Protein AF-A0A5J4UWW1-F1 (afdb_monomer_lite)

Organism: NCBI:txid222440

Structure (mmCIF, N/CA/C/O backbone):
data_AF-A0A5J4UWW1-F1
#
_entry.id   AF-A0A5J4UWW1-F1
#
loop_
_atom_site.group_PDB
_atom_site.id
_atom_site.type_symbol
_atom_site.label_atom_id
_atom_site.label_alt_id
_atom_site.label_comp_id
_atom_site.label_asym_id
_atom_site.label_entity_id
_atom_site.label_seq_id
_atom_site.pdbx_PDB_ins_code
_atom_site.Cartn_x
_atom_site.Cartn_y
_atom_site.Cartn_z
_atom_site.occupancy
_atom_site.B_iso_or_equiv
_atom_site.auth_seq_id
_atom_site.auth_comp_id
_atom_site.auth_asym_id
_atom_site.auth_atom_id
_atom_site.pdbx_PDB_model_num
ATOM 1 N N . MET A 1 1 ? -38.721 16.818 17.526 1.00 47.53 1 MET A N 1
ATOM 2 C CA . MET A 1 1 ? -37.670 16.561 16.517 1.00 47.53 1 MET A CA 1
ATOM 3 C C . MET A 1 1 ? -36.591 17.615 16.686 1.00 47.53 1 MET A C 1
ATOM 5 O O . MET A 1 1 ? -36.773 18.730 16.225 1.00 47.53 1 MET A O 1
ATOM 9 N N . ILE A 1 2 ? -35.512 17.305 17.408 1.00 53.97 2 ILE A N 1
ATOM 10 C CA . ILE A 1 2 ? -34.322 18.168 17.428 1.00 53.97 2 ILE A CA 1
ATOM 11 C C . ILE A 1 2 ? -33.739 18.086 16.016 1.00 53.97 2 ILE A C 1
ATOM 13 O O . ILE A 1 2 ? -33.417 16.990 15.554 1.00 53.97 2 ILE A O 1
ATOM 17 N N . SER A 1 3 ? -33.733 19.199 15.281 1.00 65.38 3 SER A N 1
ATOM 18 C CA . SER A 1 3 ? -33.285 19.189 13.889 1.00 65.38 3 SER A CA 1
ATOM 19 C C . SER A 1 3 ? -31.785 18.890 13.875 1.00 65.38 3 SER A C 1
ATOM 21 O O . SER A 1 3 ? -30.990 19.658 14.414 1.00 65.38 3 SER A O 1
ATOM 23 N N . TRP A 1 4 ? -31.398 17.775 13.261 1.00 71.56 4 TRP A N 1
ATOM 24 C CA . TRP A 1 4 ? -30.000 17.367 13.084 1.00 71.56 4 TRP A CA 1
ATOM 25 C C . TRP A 1 4 ? -29.180 18.376 12.267 1.00 71.56 4 TRP A C 1
ATOM 27 O O . TRP A 1 4 ? -27.960 18.283 12.220 1.00 71.56 4 TRP A O 1
ATOM 37 N N . ALA A 1 5 ? -29.844 19.335 11.622 1.00 76.50 5 ALA A N 1
ATOM 38 C CA . ALA A 1 5 ? -29.226 20.299 10.732 1.00 76.50 5 ALA A CA 1
ATOM 39 C C . ALA A 1 5 ? -28.358 21.332 11.468 1.00 76.50 5 ALA A C 1
ATOM 41 O O . ALA A 1 5 ? -27.304 21.695 10.954 1.00 76.50 5 ALA A O 1
ATOM 42 N N . SER A 1 6 ? -28.746 21.792 12.665 1.00 81.75 6 SER A N 1
ATOM 43 C CA . SER A 1 6 ? -28.034 22.900 13.323 1.00 81.75 6 SER A CA 1
ATOM 44 C C . SER A 1 6 ? -26.610 22.562 13.790 1.00 81.75 6 SER A C 1
ATOM 46 O O . SER A 1 6 ? -25.721 23.375 13.535 1.00 81.75 6 SER A O 1
ATOM 48 N N . PRO A 1 7 ? -26.314 21.388 14.390 1.00 81.88 7 PRO A N 1
ATOM 49 C CA . PRO A 1 7 ? -24.952 21.071 14.820 1.00 81.88 7 PRO A CA 1
ATOM 50 C C . PRO A 1 7 ? -24.028 20.777 13.633 1.00 81.88 7 PRO A C 1
ATOM 52 O O . PRO A 1 7 ? -22.843 21.088 13.682 1.00 81.88 7 PRO A O 1
ATOM 55 N N . ILE A 1 8 ? -24.576 20.206 12.555 1.00 82.56 8 ILE A N 1
ATOM 56 C CA . ILE A 1 8 ? -23.830 19.928 11.321 1.00 82.56 8 ILE A CA 1
ATOM 57 C C . ILE A 1 8 ? -23.463 21.241 10.627 1.00 82.56 8 ILE A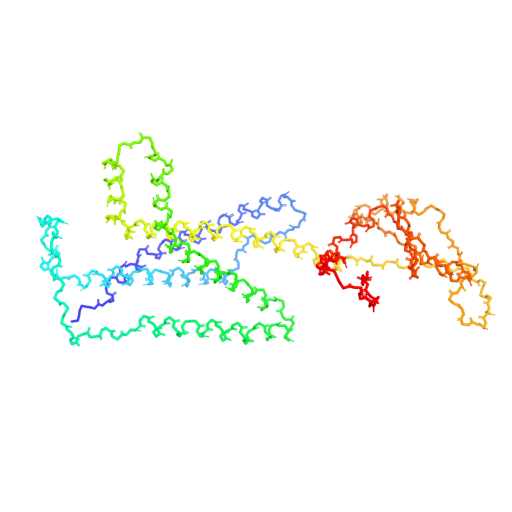 C 1
ATOM 59 O O . ILE A 1 8 ? -22.319 21.415 10.219 1.00 82.56 8 ILE A O 1
ATOM 63 N N . LEU A 1 9 ? -24.402 22.190 10.541 1.00 84.25 9 LEU A N 1
ATOM 64 C CA . LEU A 1 9 ? -24.134 23.507 9.964 1.00 84.25 9 LEU A CA 1
ATOM 65 C C . LEU A 1 9 ? -23.040 24.249 10.746 1.00 84.25 9 LEU A C 1
ATOM 67 O O . LEU A 1 9 ? -22.164 24.859 10.142 1.00 84.25 9 LEU A O 1
ATOM 71 N N . PHE A 1 10 ? -23.066 24.156 12.079 1.00 85.12 10 PHE A N 1
ATOM 72 C CA . PHE A 1 10 ? -22.033 24.742 12.931 1.00 85.12 10 PHE A CA 1
ATOM 73 C C . PHE A 1 10 ? -20.667 24.091 12.688 1.00 85.12 10 PHE A C 1
ATOM 75 O O . PHE A 1 10 ? -19.687 24.803 12.518 1.00 85.12 10 PHE A O 1
ATOM 82 N N . ALA A 1 11 ? -20.598 22.758 12.588 1.00 83.75 11 ALA A N 1
ATOM 83 C CA . ALA A 1 11 ? -19.352 22.057 12.271 1.00 83.75 11 ALA A CA 1
ATOM 84 C C . ALA A 1 11 ? -18.774 22.475 10.905 1.00 83.75 11 ALA A C 1
ATOM 86 O O . ALA A 1 11 ? -17.580 22.741 10.800 1.00 83.75 11 ALA A O 1
ATOM 87 N N . LEU A 1 12 ? -19.625 22.612 9.883 1.00 86.19 12 LEU A N 1
ATOM 88 C CA . LEU A 1 12 ? -19.211 23.032 8.540 1.00 86.19 12 LEU A CA 1
ATOM 89 C C . LEU A 1 12 ? -18.663 24.466 8.500 1.00 86.19 12 LEU A C 1
ATOM 91 O O . LEU A 1 12 ? -17.763 24.754 7.715 1.00 86.19 12 LEU A O 1
ATOM 95 N N . GLN A 1 13 ? -19.169 25.369 9.345 1.00 90.19 13 GLN A N 1
ATOM 96 C CA . GLN A 1 13 ? -18.684 26.753 9.394 1.00 90.19 13 GLN A CA 1
ATOM 97 C C . GLN A 1 13 ? -17.224 26.859 9.852 1.00 90.19 13 GLN A C 1
ATOM 99 O O . GLN A 1 13 ? -16.506 27.720 9.348 1.00 90.19 13 GLN A O 1
ATOM 104 N N . PHE A 1 14 ? -16.772 25.988 10.761 1.00 87.75 14 PHE A N 1
ATOM 105 C CA . PHE A 1 14 ? -15.362 25.950 11.174 1.00 87.75 14 PHE A CA 1
ATOM 106 C C . PHE A 1 14 ? -14.469 25.254 10.152 1.00 87.75 14 PHE A C 1
ATOM 108 O O . PHE A 1 14 ? -13.295 25.581 10.053 1.00 87.75 14 PHE A O 1
ATOM 115 N N . GLU A 1 15 ? -15.016 24.335 9.361 1.00 89.75 15 GLU A N 1
ATOM 116 C CA . GLU A 1 15 ? -14.216 23.552 8.424 1.00 89.75 15 GLU A CA 1
ATOM 117 C C . GLU A 1 15 ? -13.854 24.317 7.141 1.00 89.75 15 GLU A C 1
ATOM 119 O O . GLU A 1 15 ? -12.763 24.152 6.603 1.00 89.75 15 GLU A O 1
ATOM 124 N N . ILE A 1 16 ? -14.741 25.182 6.639 1.00 91.00 16 ILE A N 1
ATOM 125 C CA . ILE A 1 16 ? -14.487 25.964 5.416 1.00 91.00 16 ILE A CA 1
ATOM 126 C C . ILE A 1 16 ? -13.156 26.748 5.462 1.00 91.00 16 ILE A C 1
ATOM 128 O O . ILE A 1 16 ? -12.386 26.638 4.500 1.00 91.00 16 ILE A O 1
ATOM 132 N N . PRO A 1 17 ? -12.842 27.534 6.517 1.00 93.38 17 PRO A N 1
ATOM 133 C CA . PRO A 1 17 ? -11.561 28.235 6.586 1.00 93.38 17 PRO A CA 1
ATOM 134 C C . PRO A 1 17 ? -10.371 27.272 6.676 1.00 93.38 17 PRO A C 1
ATOM 136 O O . PRO A 1 17 ? -9.343 27.542 6.054 1.00 93.38 17 PRO A O 1
ATOM 139 N N . ASP A 1 18 ? -10.517 26.136 7.362 1.00 91.62 18 ASP A N 1
ATOM 140 C CA . ASP A 1 18 ? -9.464 25.121 7.471 1.00 91.62 18 ASP A CA 1
ATOM 141 C C . ASP A 1 18 ? -9.149 24.484 6.110 1.00 91.62 18 ASP A C 1
ATOM 143 O O . ASP A 1 18 ? -7.980 24.326 5.753 1.00 91.62 18 ASP A O 1
ATOM 147 N N . ILE A 1 19 ? -10.174 24.185 5.302 1.00 93.31 19 ILE A N 1
ATOM 148 C CA . ILE A 1 19 ? -10.007 23.660 3.938 1.00 93.31 19 ILE A CA 1
ATOM 149 C C . ILE A 1 19 ? -9.276 24.675 3.058 1.00 93.31 19 ILE A C 1
ATOM 151 O O . ILE A 1 19 ? -8.341 24.312 2.342 1.00 93.31 19 ILE A O 1
ATOM 155 N N . LEU A 1 20 ? -9.678 25.949 3.108 1.00 93.25 20 LEU A N 1
ATOM 156 C CA . LEU A 1 20 ? -9.032 27.009 2.329 1.00 93.25 20 LEU A CA 1
ATOM 157 C C . LEU A 1 20 ? -7.557 27.163 2.710 1.00 93.25 20 LEU A C 1
ATOM 159 O O . LEU A 1 20 ? -6.696 27.203 1.830 1.00 93.25 20 LEU A O 1
ATOM 163 N N . LEU A 1 21 ? -7.257 27.198 4.010 1.00 95.25 21 LEU A N 1
ATOM 164 C CA . LEU A 1 21 ? -5.887 27.301 4.511 1.00 95.25 21 LEU A CA 1
ATOM 165 C C . LEU A 1 21 ? -5.069 26.064 4.107 1.00 95.25 21 LEU A C 1
ATOM 167 O O . LEU A 1 21 ? -3.943 26.199 3.627 1.00 95.25 21 LEU A O 1
ATOM 171 N N . GLY A 1 22 ? -5.658 24.870 4.199 1.00 94.44 22 GLY A N 1
ATOM 172 C CA . GLY A 1 22 ? -5.043 23.617 3.763 1.00 94.44 22 GLY A CA 1
ATOM 173 C C . GLY A 1 22 ? -4.699 23.599 2.271 1.00 94.44 22 GLY A C 1
ATOM 174 O O . GLY A 1 22 ? -3.601 23.187 1.903 1.00 94.44 22 GLY A O 1
ATOM 175 N N . ILE A 1 23 ? -5.590 24.099 1.410 1.00 94.12 23 ILE A N 1
ATOM 176 C CA . ILE A 1 23 ? -5.352 24.208 -0.038 1.00 94.12 23 ILE A CA 1
ATOM 177 C C . ILE A 1 23 ? -4.201 25.173 -0.340 1.00 94.12 23 ILE A C 1
ATOM 179 O O . ILE A 1 23 ? -3.320 24.848 -1.138 1.00 94.12 23 ILE A O 1
ATOM 183 N N . VAL A 1 24 ? -4.175 26.336 0.318 1.00 94.88 24 VAL A N 1
ATOM 184 C CA . VAL A 1 24 ? -3.088 27.314 0.160 1.00 94.88 24 VAL A CA 1
ATOM 185 C C . VAL A 1 24 ? -1.756 26.715 0.612 1.00 94.88 24 VAL A C 1
ATOM 187 O O . VAL A 1 24 ? -0.765 26.792 -0.115 1.00 94.88 24 VAL A O 1
ATOM 190 N N . ALA A 1 25 ? -1.732 26.057 1.773 1.00 95.56 25 ALA A N 1
ATOM 191 C CA . ALA A 1 25 ? -0.541 25.387 2.283 1.00 95.56 25 ALA A CA 1
ATOM 192 C C . ALA A 1 25 ? -0.058 24.270 1.340 1.00 95.56 25 ALA A C 1
ATOM 194 O O . ALA A 1 25 ? 1.142 24.164 1.083 1.00 95.56 25 ALA A O 1
ATOM 195 N N . ALA A 1 26 ? -0.976 23.480 0.774 1.00 93.88 26 ALA A N 1
ATOM 196 C CA . ALA A 1 26 ? -0.654 22.427 -0.185 1.00 93.88 26 ALA A CA 1
ATOM 197 C C . ALA A 1 26 ? -0.030 22.987 -1.472 1.00 93.88 26 ALA A C 1
ATOM 199 O O . ALA A 1 26 ? 0.960 22.440 -1.957 1.00 93.88 26 ALA A O 1
ATOM 200 N N . GLN A 1 27 ? -0.553 24.099 -1.998 1.00 94.88 27 GLN A N 1
ATOM 201 C CA . GLN A 1 27 ? 0.008 24.750 -3.183 1.00 94.88 27 GLN A CA 1
ATOM 202 C C . GLN A 1 27 ? 1.422 25.292 -2.921 1.00 94.88 27 GLN A C 1
ATOM 204 O O . GLN A 1 27 ? 2.311 25.110 -3.754 1.00 94.88 27 GLN A O 1
ATOM 209 N N . ILE A 1 28 ? 1.655 25.910 -1.757 1.00 95.81 28 ILE A N 1
ATOM 210 C CA . ILE A 1 28 ? 2.985 26.399 -1.356 1.00 95.81 28 ILE A CA 1
ATOM 211 C C . ILE A 1 28 ? 3.970 25.231 -1.231 1.00 95.81 28 ILE A C 1
ATOM 213 O O . ILE A 1 28 ? 5.067 25.285 -1.785 1.00 95.81 28 ILE A O 1
ATOM 217 N N . ALA A 1 29 ? 3.572 24.155 -0.548 1.00 95.12 29 ALA A N 1
ATOM 218 C CA . ALA A 1 29 ? 4.405 22.970 -0.386 1.00 95.12 29 ALA A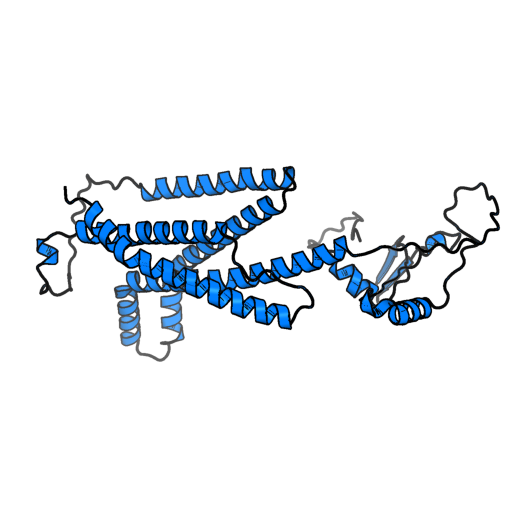 CA 1
ATOM 219 C C . ALA A 1 29 ? 4.741 22.318 -1.736 1.00 95.12 29 ALA A C 1
ATOM 221 O O . ALA A 1 29 ? 5.900 21.983 -1.973 1.00 95.12 29 ALA A O 1
ATOM 222 N N . ASN A 1 30 ? 3.764 22.195 -2.643 1.00 94.06 30 ASN A N 1
ATOM 223 C CA . ASN A 1 30 ? 3.993 21.653 -3.983 1.00 94.06 30 ASN A CA 1
ATOM 224 C C . ASN A 1 30 ? 4.998 22.500 -4.768 1.00 94.06 30 ASN A C 1
ATOM 226 O O . ASN A 1 30 ? 5.900 21.951 -5.389 1.00 94.06 30 ASN A O 1
ATOM 230 N N . MET A 1 31 ? 4.893 23.828 -4.691 1.00 94.31 31 MET A N 1
ATOM 231 C CA . MET A 1 31 ? 5.837 24.719 -5.362 1.00 94.31 31 MET A CA 1
ATOM 232 C C . MET A 1 31 ? 7.269 24.535 -4.837 1.00 94.31 31 MET A C 1
ATOM 234 O O . MET A 1 31 ? 8.203 24.461 -5.630 1.00 94.31 31 MET A O 1
ATOM 238 N N . ILE A 1 32 ? 7.444 24.411 -3.516 1.00 94.94 32 ILE A N 1
ATOM 239 C CA . ILE A 1 32 ? 8.757 24.168 -2.896 1.00 94.94 32 ILE A CA 1
ATOM 240 C C . ILE A 1 32 ? 9.327 22.821 -3.351 1.00 94.94 32 ILE A C 1
ATOM 242 O O . ILE A 1 32 ? 10.471 22.759 -3.795 1.00 94.94 32 ILE A O 1
ATOM 246 N N . VAL A 1 33 ? 8.532 21.752 -3.272 1.00 93.81 33 VAL A N 1
ATOM 247 C CA . VAL A 1 33 ? 8.972 20.399 -3.638 1.00 93.81 33 VAL A CA 1
ATOM 248 C C . VAL A 1 33 ? 9.315 20.314 -5.123 1.00 93.81 33 VAL A C 1
ATOM 250 O O . VAL A 1 33 ? 10.361 19.774 -5.465 1.00 93.81 33 VAL A O 1
ATOM 253 N N . MET A 1 34 ? 8.488 20.881 -6.005 1.00 91.81 34 MET A N 1
ATOM 254 C CA . MET A 1 34 ? 8.758 20.861 -7.444 1.00 91.81 34 MET A CA 1
ATOM 255 C C . MET A 1 34 ? 10.006 21.663 -7.806 1.00 91.81 34 MET A C 1
ATOM 257 O O . MET A 1 34 ? 10.772 21.196 -8.638 1.00 91.81 34 MET A O 1
ATOM 261 N N . ASN A 1 35 ? 10.269 22.797 -7.144 1.00 91.56 35 ASN A N 1
ATOM 262 C CA . ASN A 1 35 ? 11.533 23.519 -7.325 1.00 91.56 35 ASN A CA 1
ATOM 263 C C . ASN A 1 35 ? 12.736 22.657 -6.910 1.00 91.56 35 ASN A C 1
ATOM 265 O O . ASN A 1 35 ? 13.704 22.566 -7.652 1.00 91.56 35 ASN A O 1
ATOM 269 N N . MET A 1 36 ? 12.657 21.966 -5.765 1.00 91.56 36 MET A N 1
ATOM 270 C CA . MET A 1 36 ? 13.742 21.082 -5.320 1.00 91.56 36 MET A CA 1
ATOM 271 C C . MET A 1 36 ? 13.979 19.907 -6.278 1.00 91.56 36 MET A C 1
ATOM 273 O O . MET A 1 36 ? 15.119 19.498 -6.477 1.00 91.56 36 MET A O 1
ATOM 277 N N . ILE A 1 37 ? 12.912 19.339 -6.848 1.00 89.50 37 ILE A N 1
ATOM 278 C CA . ILE A 1 37 ? 13.025 18.237 -7.810 1.00 89.50 37 ILE A CA 1
ATOM 279 C C . ILE A 1 37 ? 13.557 18.750 -9.149 1.00 89.50 37 ILE A C 1
ATOM 281 O O . ILE A 1 37 ? 14.381 18.077 -9.758 1.00 89.50 37 ILE A O 1
ATOM 285 N N . GLU A 1 38 ? 13.123 19.927 -9.598 1.00 91.00 38 GLU A N 1
ATOM 286 C CA . GLU A 1 38 ? 13.618 20.559 -10.822 1.00 91.00 38 GLU A CA 1
ATOM 287 C C . GLU A 1 38 ? 15.113 20.879 -10.713 1.00 91.00 38 GLU A C 1
ATOM 289 O O . GLU A 1 38 ? 15.858 20.557 -11.625 1.00 91.00 38 GLU A O 1
ATOM 294 N N . ASP A 1 39 ? 15.603 21.364 -9.569 1.00 90.88 39 ASP A N 1
ATOM 295 C CA . ASP A 1 39 ? 17.047 21.563 -9.361 1.00 90.88 39 ASP A CA 1
ATOM 296 C C . ASP A 1 39 ? 17.846 20.243 -9.439 1.00 90.88 39 ASP A C 1
ATOM 298 O O . ASP A 1 39 ? 19.030 20.232 -9.781 1.00 90.88 39 ASP A O 1
ATOM 302 N N . MET A 1 40 ? 17.203 19.111 -9.132 1.00 86.94 40 MET A N 1
ATOM 303 C CA . MET A 1 40 ? 17.792 17.771 -9.220 1.00 86.94 40 MET A CA 1
ATOM 304 C C . MET A 1 40 ? 17.578 17.088 -10.579 1.00 86.94 40 MET A C 1
ATOM 306 O O . MET A 1 40 ? 18.193 16.050 -10.835 1.00 86.94 40 MET A O 1
ATOM 310 N N . SER A 1 41 ? 16.710 17.617 -11.445 1.00 82.56 41 SER A N 1
ATOM 311 C CA . SER A 1 41 ? 16.291 16.961 -12.685 1.00 82.56 41 SER A CA 1
ATOM 312 C C . SER A 1 41 ? 16.447 17.887 -13.888 1.00 82.56 41 SER A C 1
ATOM 314 O O . SER A 1 41 ? 16.068 19.044 -13.861 1.00 82.56 41 SER A O 1
ATOM 316 N N . ILE A 1 42 ? 16.918 17.363 -15.016 1.00 84.56 42 ILE A N 1
ATOM 317 C CA . ILE A 1 42 ? 17.078 18.154 -16.254 1.00 84.56 42 ILE A CA 1
ATOM 318 C C . ILE A 1 42 ? 15.710 18.473 -16.910 1.00 84.56 42 ILE A C 1
ATOM 320 O O . ILE A 1 42 ? 15.635 19.146 -17.936 1.00 84.56 42 ILE A O 1
ATOM 324 N N . ILE A 1 43 ? 14.606 17.978 -16.341 1.00 83.50 43 ILE A N 1
ATOM 325 C CA . ILE A 1 43 ? 13.276 18.030 -16.946 1.00 83.50 43 ILE A CA 1
ATOM 326 C C . ILE A 1 43 ? 12.473 19.173 -16.307 1.00 83.50 43 ILE A C 1
ATOM 328 O O . ILE A 1 43 ? 12.303 19.171 -15.087 1.00 83.50 43 ILE A O 1
ATOM 332 N N . PRO A 1 44 ? 11.927 20.116 -17.100 1.00 83.88 44 PRO A N 1
ATOM 333 C CA . PRO A 1 44 ? 11.033 21.141 -16.573 1.00 83.88 44 PRO A CA 1
ATOM 334 C C . PRO A 1 44 ? 9.735 20.492 -16.074 1.00 83.88 44 PRO A C 1
ATOM 336 O O . PRO A 1 44 ? 9.076 19.751 -16.811 1.00 83.88 44 PRO A O 1
ATOM 339 N N . LEU A 1 45 ? 9.368 20.765 -14.821 1.00 85.56 45 LEU A N 1
ATOM 340 C CA . LEU A 1 45 ? 8.175 20.217 -14.171 1.00 85.56 45 LEU A CA 1
ATOM 341 C C . LEU A 1 45 ? 7.094 21.287 -14.012 1.00 85.56 45 LEU A C 1
ATOM 343 O O . LEU A 1 45 ? 7.381 22.440 -13.687 1.00 85.56 45 LEU A O 1
ATOM 347 N N . ASP A 1 46 ? 5.834 20.892 -14.200 1.00 87.50 46 ASP A N 1
ATOM 348 C CA . ASP A 1 46 ? 4.702 21.767 -13.898 1.00 87.50 46 ASP A CA 1
ATOM 349 C C . ASP A 1 46 ? 4.547 21.919 -12.376 1.00 87.50 46 ASP A C 1
ATOM 351 O O . ASP A 1 46 ? 4.484 20.942 -11.625 1.00 87.50 46 ASP A O 1
ATOM 355 N N . LYS A 1 47 ? 4.505 23.170 -11.918 1.00 89.31 47 LYS A N 1
ATOM 356 C CA . LYS A 1 47 ? 4.475 23.544 -10.496 1.00 89.31 47 LYS A CA 1
ATOM 357 C C . LYS A 1 47 ? 3.050 23.738 -9.983 1.00 89.31 47 LYS A C 1
ATOM 359 O O . LYS A 1 47 ? 2.841 23.886 -8.774 1.00 89.31 47 LYS A O 1
ATOM 364 N N . VAL A 1 48 ? 2.062 23.767 -10.878 1.00 92.00 48 VAL A N 1
ATOM 365 C CA . VAL A 1 48 ? 0.669 24.050 -10.532 1.00 92.00 48 VAL A CA 1
ATOM 366 C C . VAL A 1 48 ? -0.106 22.750 -10.353 1.00 92.00 48 VAL A C 1
ATOM 368 O O . VAL A 1 48 ? -0.088 21.861 -11.199 1.00 92.00 48 VAL A O 1
ATOM 371 N N . ILE A 1 49 ? -0.814 22.635 -9.228 1.00 90.44 49 ILE A N 1
ATOM 372 C CA . ILE A 1 49 ? -1.689 21.491 -8.977 1.00 90.44 49 ILE A CA 1
ATOM 373 C C . ILE A 1 49 ? -2.902 21.594 -9.921 1.00 90.44 49 ILE A C 1
ATOM 375 O O . ILE A 1 49 ? -3.526 22.658 -9.997 1.00 90.44 49 ILE A O 1
ATOM 379 N N . PRO A 1 50 ? -3.288 20.512 -10.623 1.00 92.50 50 PRO A N 1
ATOM 380 C CA . PRO A 1 50 ? -4.428 20.546 -11.529 1.00 92.50 50 PRO A CA 1
ATOM 381 C C . PRO A 1 50 ? -5.728 20.857 -10.778 1.00 92.50 50 PRO A C 1
ATOM 383 O O . PRO A 1 50 ? -5.982 20.336 -9.691 1.00 92.50 50 PRO A O 1
ATOM 386 N N . PHE A 1 51 ? -6.600 21.657 -11.399 1.00 92.62 51 PHE A N 1
ATOM 387 C CA . PHE A 1 51 ? -7.839 22.144 -10.778 1.00 92.62 51 PHE A CA 1
ATOM 388 C C . PHE A 1 51 ? -8.765 21.025 -10.270 1.00 92.62 51 PHE A C 1
ATOM 390 O O . PHE A 1 51 ? -9.427 21.163 -9.242 1.00 92.62 51 PHE A O 1
ATOM 397 N N . GLN A 1 52 ? -8.764 19.878 -10.954 1.00 92.62 52 GLN A N 1
ATOM 398 C CA . GLN A 1 52 ? -9.538 18.698 -10.562 1.00 92.62 52 GLN A CA 1
ATOM 399 C C . GLN A 1 52 ? -9.164 18.196 -9.160 1.00 92.62 52 GLN A C 1
ATOM 401 O O . GLN A 1 52 ? -10.046 17.798 -8.399 1.00 92.62 52 GLN A O 1
ATOM 406 N N . SER A 1 53 ? -7.886 18.276 -8.781 1.00 92.06 53 SER A N 1
ATOM 407 C CA . SER A 1 53 ? -7.419 17.857 -7.458 1.00 92.06 53 SER A CA 1
ATOM 408 C C . SER A 1 53 ? -7.981 18.738 -6.343 1.00 92.06 53 SER A C 1
ATOM 410 O O . SER A 1 53 ? -8.287 18.223 -5.270 1.00 92.06 53 SER A O 1
ATOM 412 N N . PHE A 1 54 ? -8.189 20.037 -6.590 1.00 93.19 54 PHE A N 1
ATOM 413 C CA . PHE A 1 54 ? -8.825 20.920 -5.607 1.00 93.19 54 PHE A CA 1
ATOM 414 C C . PHE A 1 54 ? -10.283 20.533 -5.367 1.00 93.19 54 PHE A C 1
ATOM 416 O O . PHE A 1 54 ? -10.691 20.398 -4.215 1.00 93.19 54 PHE A O 1
ATOM 423 N N . ILE A 1 55 ? -11.050 20.282 -6.434 1.00 94.31 55 ILE A N 1
ATOM 424 C CA . ILE A 1 55 ? -12.455 19.856 -6.318 1.00 94.31 55 ILE A CA 1
ATOM 425 C C . ILE A 1 55 ? -12.554 18.554 -5.520 1.00 94.31 55 ILE A C 1
ATOM 427 O O . ILE A 1 55 ? -13.364 18.446 -4.598 1.00 94.31 55 ILE A O 1
ATOM 431 N N . ILE A 1 56 ? -11.714 17.574 -5.860 1.00 93.00 56 ILE A N 1
ATOM 432 C CA . ILE A 1 56 ? -11.700 16.270 -5.193 1.00 93.00 56 ILE A CA 1
ATOM 433 C C . ILE A 1 56 ? -11.313 16.424 -3.716 1.00 93.00 56 ILE A C 1
ATOM 435 O O . ILE A 1 56 ? -11.969 15.839 -2.858 1.00 93.00 56 ILE A O 1
ATOM 439 N N . SER A 1 57 ? -10.307 17.246 -3.404 1.00 93.31 57 SER A N 1
ATOM 440 C CA . SER A 1 57 ? -9.872 17.509 -2.026 1.00 93.31 57 SER A CA 1
ATOM 441 C C . SER A 1 57 ? -10.984 18.133 -1.173 1.00 93.31 57 SER A C 1
ATOM 443 O O . SER A 1 57 ? -11.271 17.644 -0.080 1.00 93.31 57 SER A O 1
ATOM 445 N N . ILE A 1 58 ? -11.680 19.149 -1.700 1.00 93.69 58 ILE A N 1
ATOM 446 C CA . ILE A 1 58 ? -12.803 19.807 -1.011 1.00 93.69 58 ILE A CA 1
ATOM 447 C C . ILE A 1 58 ? -13.930 18.805 -0.739 1.00 93.69 58 ILE A C 1
ATOM 449 O O . ILE A 1 58 ? -14.427 18.724 0.384 1.00 93.69 58 ILE A O 1
ATOM 453 N N . LEU A 1 59 ? -14.317 18.017 -1.749 1.00 93.88 59 LEU A N 1
ATOM 454 C CA . LEU A 1 59 ? -15.370 17.008 -1.607 1.00 93.88 59 LEU A CA 1
ATOM 455 C C . LEU A 1 59 ? -15.016 15.955 -0.556 1.00 93.88 59 LEU A C 1
ATOM 457 O O . LEU A 1 59 ? -15.868 15.586 0.252 1.00 93.88 59 LEU A O 1
ATOM 461 N N . ILE A 1 60 ? -13.769 15.480 -0.556 1.00 92.75 60 ILE A N 1
ATOM 462 C CA . ILE A 1 60 ? -13.300 14.478 0.401 1.00 92.75 60 ILE A CA 1
ATOM 463 C C . ILE A 1 60 ? -13.269 15.052 1.819 1.00 92.75 60 ILE A C 1
ATOM 465 O O . ILE A 1 60 ? -13.758 14.383 2.727 1.00 92.75 60 ILE A O 1
ATOM 469 N N . SER A 1 61 ? -12.755 16.271 2.022 1.00 92.19 61 SER A N 1
ATOM 470 C CA . SER A 1 61 ? -12.726 16.895 3.354 1.00 92.19 61 SER A CA 1
ATOM 471 C C . SER A 1 61 ? -14.135 17.032 3.929 1.00 92.19 61 SER A C 1
ATOM 473 O O . SER A 1 61 ? -14.415 16.504 5.005 1.00 92.19 61 SER A O 1
ATOM 475 N N . LEU A 1 62 ? -15.058 17.603 3.147 1.00 91.31 62 LEU A N 1
ATOM 476 C CA . LEU A 1 62 ? -16.456 17.752 3.552 1.00 91.31 62 LEU A CA 1
ATOM 477 C C . LEU A 1 62 ? -17.104 16.403 3.879 1.00 91.31 62 LEU A C 1
ATOM 479 O O . LEU A 1 62 ? -17.800 16.268 4.887 1.00 91.31 62 LEU A O 1
ATOM 483 N N . ALA A 1 63 ? -16.867 15.380 3.052 1.00 90.62 63 ALA A N 1
ATOM 484 C CA . ALA A 1 63 ? -17.384 14.041 3.306 1.00 90.62 63 ALA A CA 1
ATOM 485 C C . ALA A 1 63 ? -16.849 13.470 4.629 1.00 90.62 63 ALA A C 1
ATOM 487 O O . ALA A 1 63 ? -17.624 12.926 5.421 1.00 90.62 63 ALA A O 1
ATOM 488 N N . ILE A 1 64 ? -15.548 13.623 4.897 1.00 89.31 64 ILE A N 1
ATOM 489 C CA . ILE A 1 64 ? -14.915 13.168 6.139 1.00 89.31 64 ILE A CA 1
ATOM 490 C C . ILE A 1 64 ? -15.542 13.866 7.345 1.00 89.31 64 ILE A C 1
ATOM 492 O O . ILE A 1 64 ? -15.885 13.187 8.311 1.00 89.31 64 ILE A O 1
ATOM 496 N N . THR A 1 65 ? -15.762 15.176 7.298 1.00 89.62 65 THR A N 1
ATOM 497 C CA . THR A 1 65 ? -16.308 15.920 8.442 1.00 89.62 65 THR A CA 1
ATOM 498 C C . THR A 1 65 ? -17.780 15.639 8.693 1.00 89.62 65 THR A C 1
ATOM 500 O O . THR A 1 65 ? -18.201 15.495 9.847 1.00 89.62 65 THR A O 1
ATOM 503 N N . ILE A 1 66 ? -18.577 15.451 7.640 1.00 87.75 66 ILE A N 1
ATOM 504 C CA . ILE A 1 66 ? -19.965 14.998 7.785 1.00 87.75 66 ILE A CA 1
ATOM 505 C C . ILE A 1 66 ? -19.998 13.622 8.465 1.00 87.75 66 ILE A C 1
ATOM 507 O O . ILE A 1 66 ? -20.747 13.414 9.421 1.00 87.75 66 ILE A O 1
ATOM 511 N N . ILE A 1 67 ? -19.148 12.687 8.031 1.00 88.25 67 ILE A N 1
ATOM 512 C CA . ILE A 1 67 ? -19.070 11.347 8.629 1.00 88.25 67 ILE A CA 1
ATOM 513 C C . ILE A 1 67 ? -18.536 11.415 10.069 1.00 88.25 67 ILE A C 1
ATOM 515 O O . ILE A 1 67 ? -19.053 10.733 10.954 1.00 88.25 67 ILE A O 1
ATOM 519 N N . ALA A 1 68 ? -17.524 12.238 10.336 1.00 86.31 68 ALA A N 1
ATOM 520 C CA . ALA A 1 68 ? -16.906 12.355 11.652 1.00 86.31 68 ALA A CA 1
ATOM 521 C C . ALA A 1 68 ? -17.844 13.003 12.679 1.00 86.31 68 ALA A C 1
ATOM 523 O O . ALA A 1 68 ? -17.874 12.571 13.830 1.00 86.31 68 ALA A O 1
ATOM 524 N N . SER A 1 69 ? -18.645 13.991 12.272 1.00 87.19 69 SER A N 1
ATOM 525 C CA . SER A 1 69 ? -19.594 14.688 13.150 1.00 87.19 69 SER A CA 1
ATOM 526 C C . SER A 1 69 ? -20.826 13.846 13.496 1.00 87.19 69 SER A C 1
ATOM 528 O O . SER A 1 69 ? -21.381 13.988 14.590 1.00 87.19 69 SER A O 1
ATOM 530 N N . ILE A 1 70 ? -21.227 12.901 12.636 1.00 86.75 70 ILE A N 1
ATOM 531 C CA . ILE A 1 70 ? -22.451 12.118 12.853 1.00 86.75 70 ILE A CA 1
ATOM 532 C C . ILE A 1 70 ? -22.378 11.230 14.104 1.00 86.75 70 ILE A C 1
ATOM 534 O O . ILE A 1 70 ? -23.378 11.066 14.807 1.00 86.75 70 ILE A O 1
ATOM 538 N N . PHE A 1 71 ? -21.201 10.674 14.420 1.00 81.50 71 PHE A N 1
ATOM 539 C CA . PHE A 1 71 ? -21.036 9.764 15.557 1.00 81.50 71 PHE A CA 1
ATOM 540 C C . PHE A 1 71 ? -21.120 10.485 16.915 1.00 81.50 71 PHE A C 1
ATOM 542 O O . PHE A 1 71 ? -21.922 10.045 17.745 1.00 81.50 71 PHE A O 1
ATOM 549 N N . PRO A 1 72 ? -20.375 11.583 17.168 1.00 81.69 72 PRO A N 1
ATOM 550 C CA . PRO A 1 72 ? -20.531 12.382 18.380 1.00 81.69 72 PRO A CA 1
ATOM 551 C C . PRO A 1 72 ? -21.944 12.941 18.550 1.00 81.69 72 PRO A C 1
ATOM 553 O O . PRO A 1 72 ? -22.492 12.839 19.645 1.00 81.69 72 PRO A O 1
ATOM 556 N N . ILE A 1 73 ? -22.565 13.460 17.480 1.00 83.88 73 ILE A N 1
ATOM 557 C CA . ILE A 1 73 ? -23.927 14.018 17.538 1.00 83.88 73 ILE A CA 1
ATOM 558 C C . ILE A 1 73 ? -24.927 12.935 17.944 1.00 83.88 73 ILE A C 1
ATOM 560 O O . ILE A 1 73 ? -25.720 13.127 18.866 1.00 83.88 73 ILE A O 1
ATOM 564 N N . ARG A 1 74 ? -24.859 11.759 17.309 1.00 83.38 74 ARG A N 1
ATOM 565 C CA . ARG A 1 74 ? -25.725 10.631 17.664 1.00 83.38 74 ARG A CA 1
ATOM 566 C C . ARG A 1 74 ? -25.490 10.169 19.100 1.00 83.38 74 ARG A C 1
ATOM 568 O O . ARG A 1 74 ? -26.453 9.825 19.781 1.00 83.38 74 ARG A O 1
ATOM 575 N N . HIS A 1 75 ? -24.239 10.161 19.561 1.00 80.69 75 HIS A N 1
ATOM 576 C CA . HIS A 1 75 ? -23.917 9.805 20.939 1.00 80.69 75 HIS A CA 1
ATOM 577 C C . HIS A 1 75 ? -24.515 10.806 21.933 1.00 80.69 75 HIS A C 1
ATOM 579 O O . HIS A 1 75 ? -25.204 10.380 22.856 1.00 80.69 75 HIS A O 1
ATOM 585 N N . ALA A 1 76 ? -24.332 12.108 21.708 1.00 81.75 76 ALA A N 1
ATOM 586 C CA . ALA A 1 76 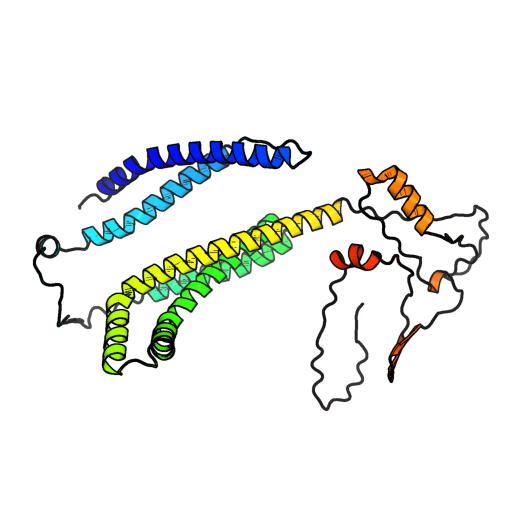? -24.869 13.163 22.564 1.00 81.75 76 ALA A CA 1
ATOM 587 C C . ALA A 1 76 ? -26.406 13.134 22.626 1.00 81.75 76 ALA A C 1
ATOM 589 O O . ALA A 1 76 ? -26.975 13.167 23.710 1.00 81.75 76 ALA A O 1
ATOM 590 N N . LEU A 1 77 ? -27.081 12.970 21.481 1.00 81.50 77 LEU A N 1
ATOM 591 C CA . LEU A 1 77 ? -28.547 12.877 21.414 1.00 81.50 77 LEU A CA 1
ATOM 592 C C . LEU A 1 77 ? -29.112 11.594 22.044 1.00 81.50 77 LEU A C 1
ATOM 594 O O . LEU A 1 77 ? -30.296 11.545 22.366 1.00 81.50 77 LEU A O 1
ATOM 598 N N . SER A 1 78 ? -28.294 10.546 22.181 1.00 81.88 78 SER A N 1
ATOM 599 C CA . SER A 1 78 ? -28.704 9.286 22.813 1.00 81.88 78 SER A CA 1
ATOM 600 C C . SER A 1 78 ? -28.578 9.286 24.339 1.00 81.88 78 SER A C 1
ATOM 602 O O . SER A 1 78 ? -29.067 8.354 24.975 1.00 81.88 78 SER A O 1
ATOM 604 N N . GLN A 1 79 ? -27.919 10.290 24.928 1.00 78.25 79 GLN A N 1
ATOM 605 C CA . GLN A 1 79 ? -27.815 10.416 26.380 1.00 78.25 79 GLN A CA 1
ATOM 606 C C . GLN A 1 79 ? -29.081 11.067 26.946 1.00 78.25 79 GLN A C 1
ATOM 608 O O . GLN A 1 79 ? -29.598 12.038 26.393 1.00 78.25 79 GLN A O 1
ATOM 613 N N . ASN A 1 80 ? -29.600 10.524 28.050 1.00 79.31 80 ASN A N 1
ATOM 614 C CA . ASN A 1 80 ? -30.728 11.136 28.744 1.00 79.31 80 ASN A CA 1
ATOM 615 C C . ASN A 1 80 ? -30.276 12.441 29.395 1.00 79.31 80 ASN A C 1
ATOM 617 O O . ASN A 1 80 ? -29.259 12.474 30.081 1.00 79.31 80 ASN A O 1
ATOM 621 N N . LEU A 1 81 ? -31.086 13.489 29.256 1.00 76.75 81 LEU A N 1
ATOM 622 C CA . LEU A 1 81 ? -30.786 14.816 29.800 1.00 76.75 81 LEU A CA 1
ATOM 623 C C . LEU A 1 81 ? -30.522 14.783 31.318 1.00 76.75 81 LEU A C 1
ATOM 625 O O . LEU A 1 81 ? -29.661 15.501 31.811 1.00 76.75 81 LEU A O 1
ATOM 629 N N . HIS A 1 82 ? -31.227 13.907 32.041 1.00 75.00 82 HIS A N 1
ATOM 630 C CA . HIS A 1 82 ? -31.019 13.680 33.471 1.00 75.00 82 HIS A CA 1
ATOM 631 C C . HIS A 1 82 ? -29.627 13.098 33.776 1.00 75.00 82 HIS A C 1
ATOM 633 O O . HIS A 1 82 ? -28.928 13.624 34.635 1.00 75.00 82 HIS A O 1
ATOM 639 N N . ASP A 1 83 ? -29.186 12.096 33.005 1.00 71.88 83 ASP A N 1
ATOM 640 C CA . ASP A 1 83 ? -27.852 11.490 33.139 1.00 71.88 83 ASP A CA 1
ATOM 641 C C . ASP A 1 83 ? -26.730 12.466 32.731 1.00 71.88 83 ASP A C 1
ATOM 643 O O . ASP A 1 83 ? -25.603 12.349 33.206 1.00 71.88 83 ASP A O 1
ATOM 647 N N . SER A 1 84 ? -27.017 13.425 31.844 1.00 73.00 84 SER A N 1
ATOM 648 C CA . SER A 1 84 ? -26.059 14.451 31.408 1.00 73.00 84 SER A CA 1
ATOM 649 C C . SER A 1 84 ? -25.935 15.629 32.382 1.00 73.00 84 SER A C 1
ATOM 651 O O . SER A 1 84 ? -24.913 16.313 32.371 1.00 73.00 84 SER A O 1
ATOM 653 N N . ILE A 1 85 ? -26.962 15.886 33.199 1.00 75.31 85 ILE A N 1
ATOM 654 C CA . ILE A 1 85 ? -26.969 16.961 34.205 1.00 75.31 85 ILE A CA 1
ATOM 655 C C . ILE A 1 85 ? -26.303 16.506 35.505 1.00 75.31 85 ILE A C 1
ATOM 657 O O . ILE A 1 85 ? -25.736 17.336 36.219 1.00 75.31 85 ILE A O 1
ATOM 661 N N . ASP A 1 86 ? -26.310 15.206 35.801 1.00 70.81 86 ASP A N 1
ATOM 662 C CA . ASP A 1 86 ? -25.685 14.708 37.016 1.00 70.81 86 ASP A CA 1
ATOM 663 C C . ASP A 1 86 ? -24.174 14.469 36.878 1.00 70.81 86 ASP A C 1
ATOM 665 O O . ASP A 1 86 ? -23.677 13.375 36.603 1.00 70.81 86 ASP A O 1
ATOM 669 N N . VAL A 1 87 ? -23.416 15.544 37.084 1.00 66.31 87 VAL A N 1
ATOM 670 C CA . VAL A 1 87 ? -21.946 15.552 37.027 1.00 66.31 87 VAL A CA 1
ATOM 671 C C . VAL A 1 87 ? -21.317 14.863 38.254 1.00 66.31 87 VAL A C 1
ATOM 673 O O . VAL A 1 87 ? -20.132 14.523 38.227 1.00 66.31 87 VAL A O 1
ATOM 676 N N . GLN A 1 88 ? -22.082 14.625 39.330 1.00 63.75 88 GLN A N 1
ATOM 677 C CA . GLN A 1 88 ? -21.554 14.191 40.632 1.00 63.75 88 GLN A CA 1
ATOM 678 C C . GLN A 1 88 ? -21.701 12.691 40.917 1.00 63.75 88 GLN A C 1
ATOM 680 O O . GLN A 1 88 ? -21.262 12.210 41.964 1.00 63.75 88 GLN A O 1
ATOM 685 N N . HIS A 1 89 ? -22.245 11.912 39.988 1.00 53.28 89 HIS A N 1
ATOM 686 C CA . HIS A 1 89 ? -22.358 10.470 40.166 1.00 53.28 89 HIS A CA 1
ATOM 687 C C . HIS A 1 89 ? -20.997 9.789 39.995 1.00 53.28 89 HIS A C 1
ATOM 689 O O . HIS A 1 89 ? -20.438 9.701 38.899 1.00 53.28 89 HIS A O 1
ATOM 695 N N . VAL A 1 90 ? -20.450 9.295 41.109 1.00 51.69 90 VAL A N 1
ATOM 696 C CA . VAL A 1 90 ? -19.219 8.501 41.162 1.00 51.69 90 VAL A CA 1
ATOM 697 C C . VAL A 1 90 ? -19.292 7.391 40.108 1.00 51.69 90 VAL A C 1
ATOM 699 O O . VAL A 1 90 ? -20.168 6.529 40.142 1.00 51.69 90 VAL A O 1
ATOM 702 N N . LYS A 1 91 ? -18.339 7.400 39.167 1.00 54.16 91 LYS A N 1
ATOM 703 C CA . LYS A 1 91 ? -18.225 6.488 38.007 1.00 54.16 91 LYS A CA 1
ATOM 704 C C . LYS A 1 91 ? -18.032 5.005 38.365 1.00 54.16 91 LYS A C 1
ATOM 706 O O . LYS A 1 91 ? -17.692 4.198 37.504 1.00 54.16 91 LYS A O 1
ATOM 711 N N . THR A 1 92 ? -18.249 4.613 39.612 1.00 50.72 92 THR A N 1
ATOM 712 C CA . THR A 1 92 ? -18.308 3.219 40.039 1.00 50.72 92 THR A CA 1
ATOM 713 C C . THR A 1 92 ? -19.757 2.751 39.977 1.00 50.72 92 THR A C 1
ATOM 715 O O . THR A 1 92 ? -20.412 2.553 40.998 1.00 50.72 92 THR A O 1
ATOM 718 N N . LYS A 1 93 ? -20.265 2.540 38.757 1.00 49.28 93 LYS A N 1
ATOM 719 C CA . LYS A 1 93 ? -21.436 1.679 38.527 1.00 49.28 93 LYS A CA 1
ATOM 720 C C . LYS A 1 93 ? -21.007 0.247 38.890 1.00 49.28 93 LYS A C 1
ATOM 722 O O . LYS A 1 93 ? -20.625 -0.531 38.025 1.00 49.28 93 LYS A O 1
ATOM 727 N N . LEU A 1 94 ? -20.955 -0.061 40.189 1.00 55.53 94 LEU A N 1
ATOM 728 C CA . LEU A 1 94 ? -20.419 -1.321 40.719 1.00 55.53 94 LEU A CA 1
ATOM 729 C C . LEU A 1 94 ? -21.300 -2.518 40.326 1.00 55.53 94 LEU A C 1
ATOM 731 O O . LEU A 1 94 ? -20.829 -3.649 40.307 1.00 55.53 94 LEU A O 1
ATOM 735 N N . ILE A 1 95 ? -22.565 -2.276 39.964 1.00 57.19 95 ILE A N 1
ATOM 736 C CA . ILE A 1 95 ? -23.491 -3.310 39.499 1.00 57.19 95 ILE A CA 1
ATOM 737 C C . ILE A 1 95 ? -24.328 -2.734 38.351 1.00 57.19 95 ILE A C 1
ATOM 739 O O . ILE A 1 95 ? -25.317 -2.034 38.556 1.00 57.19 95 ILE A O 1
ATOM 743 N N . VAL A 1 96 ? -23.917 -3.015 37.113 1.00 56.72 96 VAL A N 1
ATOM 744 C CA . VAL A 1 96 ? -24.782 -2.843 35.940 1.00 56.72 96 VAL A CA 1
ATOM 745 C C . VAL A 1 96 ? -25.751 -4.023 35.945 1.00 56.72 96 VAL A C 1
ATOM 747 O O . VAL A 1 96 ? -25.435 -5.093 35.432 1.00 56.72 96 VAL A O 1
ATOM 750 N N . LEU A 1 97 ? -26.918 -3.849 36.567 1.00 60.25 97 LEU A N 1
ATOM 751 C CA . LEU A 1 97 ? 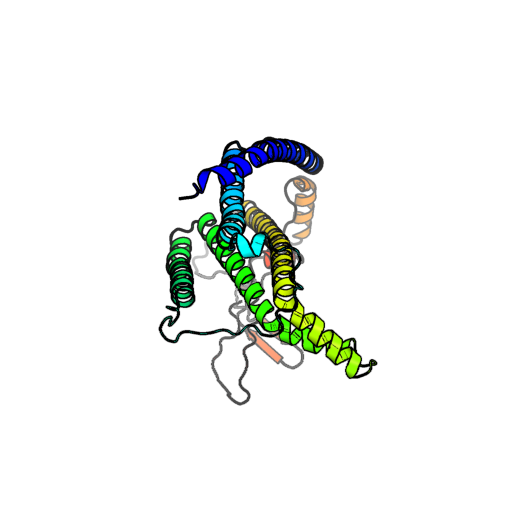-28.037 -4.777 36.404 1.00 60.25 97 LEU A CA 1
ATOM 752 C C . LEU A 1 97 ? -28.535 -4.657 34.959 1.00 60.25 97 LEU A C 1
ATOM 754 O O . LEU A 1 97 ? -29.365 -3.815 34.622 1.00 60.25 97 LEU A O 1
ATOM 758 N N . SER A 1 98 ? -27.955 -5.479 34.088 1.00 52.94 98 SER A N 1
ATOM 759 C CA . SER A 1 98 ? -28.427 -5.691 32.727 1.00 52.94 98 SER A CA 1
ATOM 760 C C . SER A 1 98 ? -29.715 -6.504 32.798 1.00 52.94 98 SER A C 1
ATOM 762 O O . SER A 1 98 ? -29.689 -7.731 32.762 1.00 52.94 98 SER A O 1
ATOM 764 N N . ILE A 1 99 ? -30.853 -5.825 32.954 1.00 63.09 99 ILE A N 1
ATOM 765 C CA . ILE A 1 99 ? -32.166 -6.448 32.776 1.00 63.09 99 ILE A CA 1
ATOM 766 C C . ILE A 1 99 ? -32.346 -6.661 31.268 1.00 63.09 99 ILE A C 1
ATOM 768 O O . ILE A 1 99 ? -32.937 -5.841 30.563 1.00 63.09 99 ILE A O 1
ATOM 772 N N . GLU A 1 100 ? -31.778 -7.749 30.752 1.00 53.62 100 GLU A N 1
ATOM 773 C CA . GLU A 1 100 ? -32.081 -8.242 29.412 1.00 53.62 100 GLU A CA 1
ATOM 774 C C . GLU A 1 100 ? -33.509 -8.798 29.423 1.00 53.62 100 GLU A C 1
ATOM 776 O O . GLU A 1 100 ? -33.769 -9.922 29.845 1.00 53.62 100 GLU A O 1
ATOM 781 N N . ARG A 1 101 ? -34.477 -7.988 28.972 1.00 54.78 101 ARG A N 1
ATOM 782 C CA . ARG A 1 101 ? -35.784 -8.516 28.559 1.00 54.78 101 ARG A CA 1
ATOM 783 C C . ARG A 1 101 ? -35.560 -9.431 27.357 1.00 54.78 101 ARG A C 1
ATOM 785 O O . ARG A 1 101 ? -35.151 -8.950 26.301 1.00 54.78 101 ARG A O 1
ATOM 792 N N . ALA A 1 102 ? -35.890 -10.711 27.513 1.00 58.44 102 ALA A N 1
ATOM 793 C CA . ALA A 1 102 ? -35.797 -11.738 26.473 1.00 58.44 102 ALA A CA 1
ATOM 794 C C . ALA A 1 102 ? -36.522 -11.368 25.157 1.00 58.44 102 ALA A C 1
ATOM 796 O O . ALA A 1 102 ? -36.136 -11.839 24.091 1.00 58.44 102 ALA A O 1
ATOM 797 N N . ASP A 1 103 ? -37.503 -10.457 25.205 1.00 56.91 103 ASP A N 1
ATOM 798 C CA . ASP A 1 103 ? -38.269 -10.001 24.033 1.00 56.91 103 ASP A CA 1
ATOM 799 C C . ASP A 1 103 ? -37.505 -9.063 23.084 1.00 56.91 103 ASP A C 1
ATOM 801 O O . ASP A 1 103 ? -37.950 -8.808 21.965 1.00 56.91 103 ASP A O 1
ATOM 805 N N . LYS A 1 104 ? -36.333 -8.555 23.483 1.00 53.34 104 LYS A N 1
ATOM 806 C CA . LYS A 1 104 ? -35.395 -7.896 22.563 1.00 53.34 104 LYS A CA 1
ATOM 807 C C . LYS A 1 104 ? -34.280 -8.866 22.200 1.00 53.34 104 LYS A C 1
ATOM 809 O O . LYS A 1 104 ? -33.108 -8.612 22.465 1.00 53.34 104 LYS A O 1
ATOM 814 N N . LEU A 1 105 ? -34.648 -9.964 21.544 1.00 52.78 105 LEU A N 1
ATOM 815 C CA . LEU A 1 105 ? -33.699 -10.731 20.748 1.00 52.78 105 LEU A CA 1
ATOM 816 C C . LEU A 1 105 ? -33.118 -9.758 19.710 1.00 52.78 105 LEU A C 1
ATOM 818 O O . LEU A 1 105 ? -33.788 -9.383 18.744 1.00 52.78 105 LEU A O 1
ATOM 822 N N . ASN A 1 106 ? -31.914 -9.247 19.973 1.00 59.19 106 ASN A N 1
ATOM 823 C CA . ASN A 1 106 ? -31.228 -8.314 19.093 1.00 59.19 106 ASN A CA 1
ATOM 824 C C . ASN A 1 106 ? -31.123 -8.971 17.717 1.00 59.19 106 ASN A C 1
ATOM 826 O O . ASN A 1 106 ? -30.310 -9.874 17.523 1.00 59.19 106 ASN A O 1
ATOM 830 N N . LYS A 1 107 ? -31.956 -8.536 16.761 1.00 66.88 107 LYS A N 1
ATOM 831 C CA . LYS A 1 107 ? -31.802 -8.917 15.354 1.00 66.88 107 LYS A CA 1
ATOM 832 C C . LYS A 1 107 ? -30.333 -8.666 15.008 1.00 66.88 107 LYS A C 1
ATOM 834 O O . LYS A 1 107 ? -29.892 -7.529 15.208 1.00 66.88 107 LYS A O 1
ATOM 839 N N . PRO A 1 108 ? -29.568 -9.674 14.547 1.00 78.88 108 PRO A N 1
ATOM 840 C CA . PRO A 1 108 ? -28.126 -9.563 14.354 1.00 78.88 108 PRO A CA 1
ATOM 841 C C . PRO A 1 108 ? -27.821 -8.743 13.092 1.00 78.88 108 PRO A C 1
ATOM 843 O O . PRO A 1 108 ? -27.216 -9.219 12.136 1.00 78.88 108 PRO A O 1
ATOM 846 N N . TRP A 1 109 ? -28.250 -7.481 13.084 1.00 81.62 109 TRP A N 1
ATOM 847 C CA . TRP A 1 109 ? -28.022 -6.511 12.020 1.00 81.62 109 TRP A CA 1
ATOM 848 C C . TRP A 1 109 ? -26.533 -6.346 11.723 1.00 81.62 109 TRP A C 1
ATOM 850 O O . TRP A 1 109 ? -26.169 -6.128 10.575 1.00 81.62 109 TRP A O 1
ATOM 860 N N . SER A 1 110 ? -25.670 -6.515 12.729 1.00 81.31 110 SER A N 1
ATOM 861 C CA . SER A 1 110 ? -24.217 -6.540 12.553 1.00 81.31 110 SER A CA 1
ATOM 862 C C . SER A 1 110 ? -23.745 -7.701 11.673 1.00 81.31 110 SER A C 1
ATOM 864 O O . SER A 1 110 ? -22.849 -7.512 10.855 1.00 81.31 110 SER A O 1
ATOM 866 N N . LEU A 1 111 ? -24.354 -8.884 11.804 1.00 84.81 111 LEU A N 1
ATOM 867 C CA . LEU A 1 111 ? -23.999 -10.071 11.027 1.00 84.81 111 LEU A CA 1
ATOM 868 C C . LEU A 1 111 ? -24.497 -9.953 9.584 1.00 84.81 111 LEU A C 1
ATOM 870 O O . LEU A 1 111 ? -23.749 -10.258 8.660 1.00 84.81 111 LEU A O 1
ATOM 874 N N . LEU A 1 112 ? -25.711 -9.426 9.387 1.00 88.56 112 LEU A N 1
ATOM 875 C CA . LEU A 1 112 ? -26.248 -9.139 8.053 1.00 88.56 112 LEU A CA 1
ATOM 876 C C . LEU A 1 112 ? -25.401 -8.076 7.338 1.00 88.56 112 LEU A C 1
ATOM 878 O O . LEU A 1 112 ? -24.974 -8.298 6.208 1.00 88.56 112 LEU A O 1
ATOM 882 N N . LEU A 1 113 ? -25.091 -6.961 8.010 1.00 88.56 113 LEU A N 1
ATOM 883 C CA . LEU A 1 113 ? -24.248 -5.897 7.456 1.00 88.56 113 LEU A CA 1
ATOM 884 C C . LEU A 1 113 ? -22.853 -6.423 7.087 1.00 88.56 113 LEU A C 1
ATOM 886 O O . LEU A 1 113 ? -22.362 -6.145 5.997 1.00 88.56 113 LEU A O 1
ATOM 890 N N . SER A 1 114 ? -22.240 -7.218 7.968 1.00 87.00 114 SER A N 1
ATOM 891 C CA . SER A 1 114 ? -20.951 -7.864 7.703 1.00 87.00 114 SER A CA 1
ATOM 892 C C . SER A 1 114 ? -21.020 -8.780 6.476 1.00 87.00 114 SER A C 1
ATOM 894 O O . SER A 1 114 ? -20.160 -8.699 5.603 1.00 87.00 114 SER A O 1
ATOM 896 N N . GLY A 1 115 ? -22.079 -9.589 6.358 1.00 89.12 115 GLY A N 1
ATOM 897 C CA . GLY A 1 115 ? -22.303 -10.463 5.207 1.00 89.12 115 GLY A CA 1
ATOM 898 C C . GLY A 1 115 ? -22.451 -9.697 3.891 1.00 89.12 115 GLY A C 1
ATOM 899 O O . GLY A 1 115 ? -21.828 -10.069 2.902 1.00 89.12 115 GLY A O 1
ATOM 900 N N . VAL A 1 116 ? -23.205 -8.592 3.886 1.00 93.62 116 VAL A N 1
ATOM 901 C CA . VAL A 1 116 ? -23.358 -7.724 2.705 1.00 93.62 116 VAL A CA 1
ATOM 902 C C . VAL A 1 116 ? -22.025 -7.096 2.305 1.00 93.62 116 VAL A C 1
ATOM 904 O O . VAL A 1 116 ? -21.685 -7.087 1.126 1.00 93.62 116 VAL A O 1
ATOM 907 N N . VAL A 1 117 ? -21.242 -6.609 3.269 1.00 88.56 117 VAL A N 1
ATOM 908 C CA . VAL A 1 117 ? -19.919 -6.029 2.996 1.00 88.56 117 VAL A CA 1
ATOM 909 C C . VAL A 1 117 ? -18.968 -7.082 2.421 1.00 88.56 117 VAL A C 1
ATOM 911 O O . VAL A 1 117 ? -18.346 -6.827 1.392 1.00 88.56 117 VAL A O 1
ATOM 914 N N . LEU A 1 118 ? -18.893 -8.275 3.025 1.00 88.62 118 LEU A N 1
ATOM 915 C CA . LEU A 1 118 ? -18.061 -9.372 2.518 1.00 88.62 118 LEU A CA 1
ATOM 916 C C . LEU A 1 118 ? -18.484 -9.815 1.115 1.00 88.62 118 LEU A C 1
ATOM 918 O O . LEU A 1 118 ? -17.627 -10.067 0.271 1.00 88.62 118 LEU A O 1
ATOM 922 N N . PHE A 1 119 ? -19.792 -9.902 0.867 1.00 93.00 119 PHE A N 1
ATOM 923 C CA . PHE A 1 119 ? -20.329 -10.260 -0.439 1.00 93.00 119 PHE A CA 1
ATOM 924 C C . PHE A 1 119 ? -19.956 -9.219 -1.496 1.00 93.00 119 PHE A C 1
ATOM 926 O O . PHE A 1 119 ? -19.414 -9.591 -2.530 1.00 93.00 119 PHE A O 1
ATOM 933 N N . SER A 1 120 ? -20.168 -7.927 -1.227 1.00 90.56 120 SER A N 1
ATOM 934 C CA . SER A 1 120 ? -19.811 -6.843 -2.153 1.00 90.56 120 SER A CA 1
ATOM 935 C C . SER A 1 120 ? -18.317 -6.824 -2.466 1.00 90.56 120 SER A C 1
ATOM 937 O O . SER A 1 120 ? -17.925 -6.641 -3.616 1.00 90.56 120 SER A O 1
ATOM 939 N N . ILE A 1 121 ? -17.481 -7.068 -1.457 1.00 88.50 121 ILE A N 1
ATOM 940 C CA . ILE A 1 121 ? -16.033 -7.205 -1.612 1.00 88.50 121 ILE A CA 1
ATOM 941 C C . ILE A 1 121 ? -15.686 -8.399 -2.512 1.00 88.50 121 ILE A C 1
ATOM 943 O O . ILE A 1 121 ? -14.950 -8.248 -3.487 1.00 88.50 121 ILE A O 1
ATOM 947 N N . GLY A 1 122 ? -16.215 -9.584 -2.197 1.00 88.69 122 GLY A N 1
ATOM 948 C CA . GLY A 1 122 ? -15.910 -10.813 -2.929 1.00 88.69 122 GLY A CA 1
ATOM 949 C C . GLY A 1 122 ? -16.405 -10.761 -4.373 1.00 88.69 122 GLY A C 1
ATOM 950 O O . GLY A 1 122 ? -15.656 -11.085 -5.293 1.00 88.69 122 GLY A O 1
ATOM 951 N N . ALA A 1 123 ? -17.634 -10.283 -4.578 1.00 91.94 123 ALA A N 1
ATOM 952 C CA . ALA A 1 123 ? -18.221 -10.069 -5.895 1.00 91.94 123 ALA A CA 1
ATOM 953 C C . ALA A 1 123 ? -17.439 -9.017 -6.694 1.00 91.94 123 ALA A C 1
ATOM 955 O O . ALA A 1 123 ? -17.148 -9.234 -7.869 1.00 91.94 123 ALA A O 1
ATOM 956 N N . GLY A 1 124 ? -17.035 -7.917 -6.048 1.00 90.12 124 GLY A N 1
ATOM 957 C CA . GLY A 1 124 ? -16.210 -6.879 -6.659 1.00 90.12 124 GLY A CA 1
ATOM 958 C C . GLY A 1 124 ? -14.888 -7.433 -7.182 1.00 90.12 124 GLY A C 1
ATOM 959 O O . GLY A 1 124 ? -14.561 -7.222 -8.344 1.00 90.12 124 GLY A O 1
ATOM 960 N N . ILE A 1 125 ? -14.162 -8.210 -6.375 1.00 90.69 125 ILE A N 1
ATOM 961 C CA . ILE A 1 125 ? -12.893 -8.825 -6.797 1.00 90.69 125 ILE A CA 1
ATOM 962 C C . ILE A 1 125 ? -13.119 -9.830 -7.933 1.00 90.69 125 ILE A C 1
ATOM 964 O O . ILE A 1 125 ? -12.387 -9.805 -8.922 1.00 90.69 125 ILE A O 1
ATOM 968 N N . TYR A 1 126 ? -14.138 -10.685 -7.814 1.00 93.38 126 TYR A N 1
ATOM 969 C CA . TYR A 1 126 ? -14.436 -11.718 -8.807 1.00 93.38 126 TYR A CA 1
ATOM 970 C C . TYR A 1 126 ? -14.784 -11.140 -10.184 1.00 93.38 126 TYR A C 1
ATOM 972 O O . TYR A 1 126 ? -14.420 -11.728 -11.196 1.00 93.38 126 TYR A O 1
ATOM 980 N N . VAL A 1 127 ? -15.457 -9.988 -10.237 1.00 93.56 127 VAL A N 1
ATOM 981 C CA . VAL A 1 127 ? -15.846 -9.346 -11.501 1.00 93.56 127 VAL A CA 1
ATOM 982 C C . VAL A 1 127 ? -14.756 -8.412 -12.020 1.00 93.56 127 VAL A C 1
ATOM 984 O O . VAL A 1 127 ? -14.396 -8.474 -13.195 1.00 93.56 127 VAL A O 1
ATOM 987 N N . LEU A 1 128 ? -14.216 -7.543 -11.164 1.00 91.50 128 LEU A N 1
ATOM 988 C CA . LEU A 1 128 ? -13.318 -6.473 -11.595 1.00 91.50 128 LEU A CA 1
ATOM 989 C C . LEU A 1 128 ? -11.941 -7.001 -11.998 1.00 91.50 128 LEU A C 1
ATOM 991 O O . LEU A 1 128 ? -11.373 -6.514 -12.974 1.00 91.50 128 LEU A O 1
ATOM 995 N N . LEU A 1 129 ? -11.401 -7.997 -11.286 1.00 89.56 129 LEU A N 1
ATOM 996 C CA . LEU A 1 129 ? -10.051 -8.490 -11.557 1.00 89.56 129 LEU A CA 1
ATOM 997 C C . LEU A 1 129 ? -9.955 -9.143 -12.948 1.00 89.56 129 LEU A C 1
ATOM 999 O O . LEU A 1 129 ? -9.119 -8.690 -13.733 1.00 89.56 129 LEU A O 1
ATOM 1003 N N . PRO A 1 130 ? -10.819 -10.104 -13.334 1.00 91.56 130 PRO A N 1
ATOM 1004 C CA . PRO A 1 130 ? -10.812 -10.640 -14.693 1.00 91.56 130 PRO A CA 1
ATOM 1005 C C . PRO A 1 130 ? -11.111 -9.570 -15.741 1.00 91.56 130 PRO A C 1
ATOM 1007 O O . PRO A 1 130 ? -10.439 -9.531 -16.768 1.00 91.56 130 PRO A O 1
ATOM 1010 N N . LEU A 1 131 ? -12.060 -8.666 -15.467 1.00 91.25 131 LEU A N 1
ATOM 1011 C CA . LEU A 1 131 ? -12.392 -7.577 -16.385 1.00 91.25 131 LEU A CA 1
ATOM 1012 C C . LEU A 1 131 ? -11.169 -6.703 -16.687 1.00 91.25 131 LEU A C 1
ATOM 1014 O O . LEU A 1 131 ? -10.951 -6.361 -17.843 1.00 91.25 131 LEU A O 1
ATOM 1018 N N . SER A 1 132 ? -10.343 -6.406 -15.680 1.00 92.69 132 SER A N 1
ATOM 1019 C CA . SER A 1 132 ? -9.122 -5.610 -15.855 1.00 92.69 132 SER A CA 1
ATOM 1020 C C . SER A 1 132 ? -8.028 -6.303 -16.663 1.00 92.69 132 SER A C 1
ATOM 1022 O O . SER A 1 132 ? -7.265 -5.635 -17.360 1.00 92.69 132 SER A O 1
ATOM 1024 N N . LEU A 1 133 ? -7.972 -7.636 -16.602 1.00 89.12 133 LEU A N 1
ATOM 1025 C CA . LEU A 1 133 ? -7.058 -8.433 -17.416 1.00 89.12 133 LEU A CA 1
ATOM 1026 C C . LEU A 1 133 ? -7.549 -8.512 -18.864 1.00 89.12 133 LEU A C 1
ATOM 1028 O O . LEU A 1 133 ? -6.758 -8.349 -19.787 1.00 89.12 133 LEU A O 1
ATOM 1032 N N . VAL A 1 134 ? -8.857 -8.699 -19.068 1.00 95.31 134 VAL A N 1
ATOM 1033 C CA . VAL A 1 134 ? -9.465 -8.764 -20.406 1.00 95.31 134 VAL A CA 1
ATOM 1034 C C . VAL A 1 134 ? -9.391 -7.411 -21.116 1.00 95.31 134 VAL A C 1
ATOM 1036 O O . VAL A 1 134 ? -9.064 -7.365 -22.297 1.00 95.31 134 VAL A O 1
ATOM 1039 N N . SER A 1 135 ? -9.635 -6.301 -20.413 1.00 92.31 135 SER A N 1
ATOM 1040 C CA . SER A 1 135 ? -9.533 -4.955 -20.992 1.00 92.31 135 SER A CA 1
ATOM 1041 C C . SER A 1 135 ? -8.092 -4.502 -21.239 1.00 92.31 135 SER A C 1
ATOM 1043 O O . SER A 1 135 ? -7.892 -3.477 -21.887 1.00 92.31 135 SER A O 1
ATOM 1045 N N . SER A 1 136 ? -7.090 -5.216 -20.701 1.00 87.62 136 SER A N 1
ATOM 1046 C CA . SER A 1 136 ? -5.666 -4.837 -20.735 1.00 87.62 136 SER A CA 1
ATOM 1047 C C . SER A 1 136 ? -5.392 -3.407 -20.243 1.00 87.62 136 SER A C 1
ATOM 1049 O O . SER A 1 136 ? -4.376 -2.794 -20.572 1.00 87.62 136 SER A O 1
ATOM 1051 N N . SER A 1 137 ? -6.292 -2.846 -19.430 1.00 88.50 137 SER A N 1
ATOM 1052 C CA . SER A 1 137 ? -6.149 -1.491 -18.905 1.00 88.50 137 SER A CA 1
ATOM 1053 C C . SER A 1 137 ? -5.341 -1.526 -17.610 1.00 88.50 137 SER A C 1
ATOM 1055 O O . SER A 1 137 ? -5.888 -1.789 -16.534 1.00 88.50 137 SER A O 1
ATOM 1057 N N . ILE A 1 138 ? -4.046 -1.221 -17.715 1.00 80.56 138 ILE A N 1
ATOM 1058 C CA . ILE A 1 138 ? -3.087 -1.206 -16.595 1.00 80.56 138 ILE A CA 1
ATOM 1059 C C . ILE A 1 138 ? -3.596 -0.332 -15.441 1.00 80.56 138 ILE A C 1
ATOM 1061 O O . ILE A 1 138 ? -3.470 -0.708 -14.280 1.00 80.56 138 ILE A O 1
ATOM 1065 N N . THR A 1 139 ? -4.243 0.796 -15.746 1.00 85.25 139 THR A N 1
ATOM 1066 C CA . THR A 1 139 ? -4.825 1.694 -14.740 1.00 85.25 139 THR A CA 1
ATOM 1067 C C . THR A 1 139 ? -5.911 1.011 -13.911 1.00 85.25 139 THR A C 1
ATOM 1069 O O . THR A 1 139 ? -5.887 1.101 -12.687 1.00 85.25 139 THR A O 1
ATOM 1072 N N . LEU A 1 140 ? -6.845 0.296 -14.550 1.00 84.88 140 LEU A N 1
ATOM 1073 C CA . LEU A 1 140 ? -7.918 -0.408 -13.841 1.00 84.88 140 LEU A CA 1
ATOM 1074 C C . LEU A 1 140 ? -7.342 -1.534 -12.978 1.00 84.88 140 LEU A C 1
ATOM 1076 O O . LEU A 1 140 ? -7.716 -1.666 -11.815 1.00 84.88 140 LEU A O 1
ATOM 1080 N N . LEU A 1 141 ? -6.393 -2.296 -13.532 1.00 85.31 141 LEU A N 1
ATOM 1081 C CA . LEU A 1 141 ? -5.691 -3.356 -12.812 1.00 85.31 141 LEU A CA 1
ATOM 1082 C C . LEU A 1 141 ? -4.973 -2.797 -11.574 1.00 85.31 141 LEU A C 1
ATOM 1084 O O . LEU A 1 141 ? -5.118 -3.343 -10.482 1.00 85.31 141 LEU A O 1
ATOM 1088 N N . ALA A 1 142 ? -4.257 -1.679 -11.719 1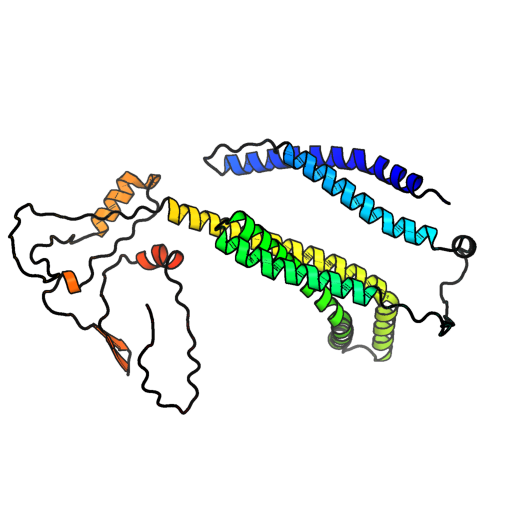.00 81.88 142 ALA A N 1
ATOM 1089 C CA . ALA A 1 142 ? -3.560 -1.015 -10.622 1.00 81.88 142 ALA A CA 1
ATOM 1090 C C . ALA A 1 142 ? -4.529 -0.521 -9.537 1.00 81.88 142 ALA A C 1
ATOM 1092 O O . ALA A 1 142 ? -4.280 -0.748 -8.355 1.00 81.88 142 ALA A O 1
ATOM 1093 N N . VAL A 1 143 ? -5.657 0.091 -9.916 1.00 85.44 143 VAL A N 1
ATOM 1094 C CA . VAL A 1 143 ? -6.691 0.542 -8.967 1.00 85.44 143 VAL A CA 1
ATOM 1095 C C . VAL A 1 143 ? -7.279 -0.637 -8.186 1.00 85.44 143 VAL A C 1
ATOM 1097 O O . VAL A 1 143 ? -7.417 -0.554 -6.965 1.00 85.44 143 VAL A O 1
ATOM 1100 N N . ILE A 1 144 ? -7.582 -1.752 -8.858 1.00 89.62 144 ILE A N 1
ATOM 1101 C CA . ILE A 1 144 ? -8.119 -2.956 -8.206 1.00 89.62 144 ILE A CA 1
ATOM 1102 C C . ILE A 1 144 ? -7.088 -3.564 -7.259 1.00 89.62 144 ILE A C 1
ATOM 1104 O O . ILE A 1 144 ? -7.423 -3.868 -6.115 1.00 89.62 144 ILE A O 1
ATOM 1108 N N . LEU A 1 145 ? -5.835 -3.714 -7.698 1.00 84.50 145 LEU A N 1
ATOM 1109 C CA . LEU A 1 145 ? -4.758 -4.246 -6.861 1.00 84.50 145 LEU A CA 1
ATOM 1110 C C . LEU A 1 145 ? -4.513 -3.364 -5.637 1.00 84.50 145 LEU A C 1
ATOM 1112 O O . LEU A 1 145 ? -4.395 -3.880 -4.527 1.00 84.50 145 LEU A O 1
ATOM 1116 N N . PHE A 1 146 ? -4.496 -2.043 -5.812 1.00 85.56 146 PHE A N 1
ATOM 1117 C CA . PHE A 1 146 ? -4.328 -1.095 -4.715 1.00 85.56 146 PHE A CA 1
ATOM 1118 C C . PHE A 1 146 ? -5.492 -1.165 -3.718 1.00 85.56 146 PHE A C 1
ATOM 1120 O O . PHE A 1 146 ? -5.275 -1.206 -2.504 1.00 85.56 146 PHE A O 1
ATOM 1127 N N . SER A 1 147 ? -6.730 -1.242 -4.217 1.00 87.19 147 SER A N 1
ATOM 1128 C CA . SER A 1 147 ? -7.928 -1.405 -3.387 1.00 87.19 147 SER A CA 1
ATOM 1129 C C . SER A 1 147 ? -7.895 -2.717 -2.597 1.00 87.19 147 SER A C 1
ATOM 1131 O O . SER A 1 147 ? -8.103 -2.719 -1.382 1.00 87.19 147 SER A O 1
ATOM 1133 N N . LEU A 1 148 ? -7.545 -3.824 -3.258 1.00 89.44 148 LEU A N 1
ATOM 1134 C CA . LEU A 1 148 ? -7.436 -5.146 -2.648 1.00 89.44 148 LEU A CA 1
ATOM 1135 C C . LEU A 1 148 ? -6.360 -5.163 -1.558 1.00 89.44 148 LEU A C 1
ATOM 1137 O O . LEU A 1 148 ? -6.608 -5.645 -0.453 1.00 89.44 148 LEU A O 1
ATOM 1141 N N . LEU A 1 149 ? -5.186 -4.596 -1.830 1.00 88.25 149 LEU A N 1
ATOM 1142 C CA . LEU A 1 149 ? -4.089 -4.542 -0.866 1.00 88.25 149 LEU A CA 1
ATOM 1143 C C . LEU A 1 149 ? -4.463 -3.677 0.350 1.00 88.25 149 LEU A C 1
ATOM 1145 O O . LEU A 1 149 ? -4.264 -4.099 1.489 1.00 88.25 149 LEU A O 1
ATOM 1149 N N . THR A 1 150 ? -5.113 -2.531 0.126 1.00 88.00 150 THR A N 1
ATOM 1150 C CA . THR A 1 150 ? -5.663 -1.685 1.201 1.00 88.00 150 THR A CA 1
ATOM 1151 C C . THR A 1 150 ? -6.651 -2.458 2.075 1.00 88.00 150 THR A C 1
ATOM 1153 O O . THR A 1 150 ? -6.590 -2.402 3.304 1.00 88.00 150 THR A O 1
ATOM 1156 N N . MET A 1 151 ? -7.542 -3.234 1.459 1.00 88.81 151 MET A N 1
ATOM 1157 C CA . MET A 1 151 ? -8.520 -4.045 2.176 1.00 88.81 151 MET A CA 1
ATOM 1158 C C . MET A 1 151 ? -7.864 -5.154 3.007 1.00 88.81 151 MET A C 1
ATOM 1160 O O . MET A 1 151 ? -8.263 -5.378 4.151 1.00 88.81 151 MET A O 1
ATOM 1164 N N . ILE A 1 152 ? -6.835 -5.817 2.469 1.00 89.81 152 ILE A N 1
ATOM 1165 C CA . ILE A 1 152 ? -6.041 -6.805 3.210 1.00 89.81 152 ILE A CA 1
ATOM 1166 C C . ILE A 1 152 ? -5.376 -6.154 4.423 1.00 89.81 152 ILE A C 1
ATOM 1168 O O . ILE A 1 152 ? -5.414 -6.731 5.508 1.00 89.81 152 ILE A O 1
ATOM 1172 N N . ILE A 1 153 ? -4.813 -4.951 4.276 1.00 91.00 153 ILE A N 1
ATOM 1173 C CA . ILE A 1 153 ? -4.194 -4.218 5.389 1.00 91.00 153 ILE A CA 1
ATOM 1174 C C . ILE A 1 153 ? -5.218 -3.941 6.487 1.00 91.00 153 ILE A C 1
ATOM 1176 O O . ILE A 1 153 ? -4.974 -4.264 7.649 1.00 91.00 153 ILE A O 1
ATOM 1180 N N . VAL A 1 154 ? -6.385 -3.396 6.134 1.00 88.00 154 VAL A N 1
ATOM 1181 C CA . VAL A 1 154 ? -7.457 -3.141 7.107 1.00 88.00 154 VAL A CA 1
ATOM 1182 C C . VAL A 1 154 ? -7.891 -4.445 7.785 1.00 88.00 154 VAL A C 1
ATOM 1184 O O . VAL A 1 154 ? -8.025 -4.488 9.010 1.00 88.00 154 VAL A O 1
ATOM 1187 N N . GLY A 1 155 ? -8.040 -5.529 7.020 1.00 89.88 155 GLY A N 1
ATOM 1188 C CA . GLY A 1 155 ? -8.363 -6.856 7.543 1.00 89.88 155 GLY A CA 1
ATOM 1189 C C . GLY A 1 155 ? -7.315 -7.386 8.526 1.00 89.88 155 GLY A C 1
ATOM 1190 O O . GLY A 1 155 ? -7.672 -7.872 9.599 1.00 89.88 155 GLY A O 1
ATOM 1191 N N . LEU A 1 156 ? -6.026 -7.237 8.212 1.00 89.50 156 LEU A N 1
ATOM 1192 C CA . LEU A 1 156 ? -4.912 -7.632 9.078 1.00 89.50 156 LEU A CA 1
ATOM 1193 C C . LEU A 1 156 ? -4.850 -6.800 10.360 1.00 89.50 156 LEU A C 1
ATOM 1195 O O . LEU A 1 156 ? -4.593 -7.353 11.430 1.00 89.50 156 LEU A O 1
ATOM 1199 N N . VAL A 1 157 ? -5.129 -5.497 10.294 1.00 92.12 157 VAL A N 1
ATOM 1200 C CA . VAL A 1 157 ? -5.198 -4.651 11.494 1.00 92.12 157 VAL A CA 1
ATOM 1201 C C . VAL A 1 157 ? -6.356 -5.088 12.393 1.00 92.12 157 VAL A C 1
ATOM 1203 O O . VAL A 1 157 ? -6.162 -5.280 13.593 1.00 92.12 157 VAL A O 1
ATOM 1206 N N . ILE A 1 158 ? -7.543 -5.336 11.829 1.00 87.88 158 ILE A N 1
ATOM 1207 C CA . ILE A 1 158 ? -8.696 -5.840 12.595 1.00 87.88 158 ILE A CA 1
ATOM 1208 C C . ILE A 1 158 ? -8.390 -7.212 13.212 1.00 87.88 158 ILE A C 1
ATOM 1210 O O . ILE A 1 158 ? -8.731 -7.461 14.370 1.00 87.88 158 ILE A O 1
ATOM 1214 N N . LEU A 1 159 ? -7.714 -8.090 12.470 1.00 88.81 159 LEU A N 1
ATOM 1215 C CA . LEU A 1 159 ? -7.273 -9.395 12.956 1.00 88.81 159 LEU A CA 1
ATOM 1216 C C . LEU A 1 159 ? -6.254 -9.264 14.097 1.00 88.81 159 LEU A C 1
ATOM 1218 O O . LEU A 1 159 ? -6.370 -9.967 15.098 1.00 88.81 159 LEU A O 1
ATOM 1222 N N . THR A 1 160 ? -5.319 -8.318 14.002 1.00 89.44 160 THR A N 1
ATOM 1223 C CA . THR A 1 160 ? -4.316 -8.039 15.044 1.00 89.44 160 THR A CA 1
ATOM 1224 C C . THR A 1 160 ? -4.968 -7.623 16.362 1.00 89.44 160 THR A C 1
ATOM 1226 O O . THR A 1 160 ? -4.528 -8.034 17.434 1.00 89.44 160 THR A O 1
ATOM 1229 N N . ILE A 1 161 ? -6.085 -6.898 16.305 1.00 88.19 161 ILE A N 1
ATOM 1230 C CA . ILE A 1 161 ? -6.841 -6.505 17.499 1.00 88.19 161 ILE A CA 1
ATOM 1231 C C . ILE A 1 161 ? -7.427 -7.717 18.243 1.00 88.19 161 ILE A C 1
ATOM 1233 O O . ILE A 1 161 ? -7.551 -7.688 19.466 1.00 88.19 161 ILE A O 1
ATOM 1237 N N . ASN A 1 162 ? -7.748 -8.818 17.556 1.00 89.31 162 ASN A N 1
ATOM 1238 C CA . ASN A 1 162 ? -8.166 -10.044 18.248 1.00 89.31 162 ASN A CA 1
ATOM 1239 C C . ASN A 1 162 ? -7.025 -10.649 19.083 1.00 89.31 162 ASN A C 1
ATOM 1241 O O . ASN A 1 162 ? -7.283 -11.275 20.111 1.00 89.31 162 ASN A O 1
ATOM 1245 N N . PHE A 1 163 ? -5.773 -10.410 18.686 1.00 90.19 163 PHE A N 1
ATOM 1246 C CA . PHE A 1 163 ? -4.589 -10.835 19.429 1.00 90.19 163 PHE A CA 1
ATOM 1247 C C . PHE A 1 163 ? -4.168 -9.863 20.535 1.00 90.19 163 PHE A C 1
ATOM 1249 O O . PHE A 1 163 ? -3.332 -10.237 21.355 1.00 90.19 163 PHE A O 1
ATOM 1256 N N . GLU A 1 164 ? -4.765 -8.670 20.629 1.00 90.62 164 GLU A N 1
ATOM 1257 C CA . GLU A 1 164 ? -4.436 -7.658 21.649 1.00 90.62 164 GLU A CA 1
ATOM 1258 C C . GLU A 1 164 ? -4.452 -8.258 23.063 1.00 90.62 164 GLU A C 1
ATOM 1260 O O . GLU A 1 164 ? -3.490 -8.126 23.812 1.00 90.62 164 GLU A O 1
ATOM 1265 N N . PHE A 1 165 ? -5.483 -9.040 23.392 1.00 86.50 165 PHE A N 1
ATOM 1266 C CA . PHE A 1 165 ? -5.604 -9.698 24.697 1.00 86.50 165 PHE A CA 1
ATOM 1267 C C . PHE A 1 165 ? -4.496 -10.723 24.980 1.00 86.50 165 PHE A C 1
ATOM 1269 O O . PHE A 1 165 ? -4.054 -10.892 26.120 1.00 86.50 165 PHE A O 1
ATOM 1276 N N . LEU A 1 166 ? -4.057 -11.438 23.942 1.00 90.12 166 LEU A N 1
ATOM 1277 C CA . LEU A 1 166 ? -2.968 -12.400 24.061 1.00 90.12 166 LEU A CA 1
ATOM 1278 C C . LEU A 1 166 ? -1.653 -11.657 24.322 1.00 90.12 166 LEU A C 1
ATOM 1280 O O . LEU A 1 166 ? -0.906 -12.044 25.222 1.00 90.12 166 LEU A O 1
ATOM 1284 N N . PHE A 1 167 ? -1.421 -10.551 23.610 1.00 90.00 167 PHE A N 1
ATOM 1285 C CA . PHE A 1 167 ? -0.258 -9.692 23.813 1.00 90.00 167 PHE A CA 1
ATOM 1286 C C . PHE A 1 167 ? -0.252 -9.014 25.182 1.00 90.00 167 PHE A C 1
ATOM 1288 O O . PHE A 1 167 ? 0.783 -9.034 25.837 1.00 90.00 167 PHE A O 1
ATOM 1295 N N . GLU A 1 168 ? -1.382 -8.505 25.678 1.00 90.38 168 GLU A N 1
ATOM 1296 C CA . GLU A 1 168 ? -1.484 -7.929 27.029 1.00 90.38 168 GLU A CA 1
ATOM 1297 C C . GLU A 1 168 ? -1.026 -8.930 28.105 1.00 90.38 168 GLU A C 1
ATOM 1299 O O . GLU A 1 168 ? -0.219 -8.608 28.982 1.00 90.38 168 GLU A O 1
ATOM 1304 N N . ARG A 1 169 ? -1.489 -10.185 28.013 1.00 88.88 169 ARG A N 1
ATOM 1305 C CA . ARG A 1 169 ? -1.090 -11.258 28.940 1.00 88.88 169 ARG A CA 1
ATOM 1306 C C . ARG A 1 169 ? 0.379 -11.649 28.790 1.00 88.88 169 ARG A C 1
ATOM 1308 O O . ARG A 1 169 ? 1.031 -11.933 29.798 1.00 88.88 169 ARG A O 1
ATOM 1315 N N . LEU A 1 170 ? 0.887 -11.676 27.559 1.00 93.38 170 LEU A N 1
ATOM 1316 C CA . LEU A 1 170 ? 2.276 -12.012 27.257 1.00 93.38 170 LEU A CA 1
ATOM 1317 C C . LEU A 1 170 ? 3.223 -10.929 27.782 1.00 93.38 170 LEU A C 1
ATOM 1319 O O . LEU A 1 170 ? 4.135 -11.248 28.537 1.00 93.38 170 LEU A O 1
ATOM 1323 N N . ILE A 1 171 ? 2.960 -9.660 27.472 1.00 91.62 171 ILE A N 1
ATOM 1324 C CA . ILE A 1 171 ? 3.733 -8.498 27.931 1.00 91.62 171 ILE A CA 1
ATOM 1325 C C . ILE A 1 171 ? 3.743 -8.451 29.458 1.00 91.62 171 ILE A C 1
ATOM 1327 O O . ILE A 1 171 ? 4.809 -8.350 30.055 1.00 91.62 171 ILE A O 1
ATOM 1331 N N . SER A 1 172 ? 2.591 -8.635 30.111 1.00 91.62 172 SER A N 1
ATOM 1332 C CA . SER A 1 172 ? 2.538 -8.724 31.575 1.00 91.62 172 SER A CA 1
ATOM 1333 C C . SER A 1 172 ? 3.394 -9.875 32.124 1.00 91.62 172 SER A C 1
ATOM 1335 O O . SER A 1 172 ? 3.985 -9.738 33.188 1.00 91.62 172 SER A O 1
ATOM 1337 N N . LYS A 1 173 ? 3.497 -11.013 31.422 1.00 91.25 173 LYS A N 1
ATOM 1338 C CA . LYS A 1 173 ? 4.347 -12.136 31.852 1.00 91.25 173 LYS A CA 1
ATOM 1339 C C . LYS A 1 173 ? 5.835 -11.868 31.644 1.00 91.25 173 LYS A C 1
ATOM 1341 O O . LYS A 1 173 ? 6.620 -12.290 32.481 1.00 91.25 173 LYS A O 1
ATOM 1346 N N . VAL A 1 174 ? 6.200 -11.221 30.539 1.00 95.19 174 VAL A N 1
ATOM 1347 C CA . VAL A 1 174 ? 7.596 -10.995 30.138 1.00 95.19 174 VAL A CA 1
ATOM 1348 C C . VAL A 1 174 ? 8.203 -9.778 30.827 1.00 95.19 174 VAL A C 1
ATOM 1350 O O . VAL A 1 174 ? 9.364 -9.838 31.195 1.00 95.19 174 VAL A O 1
ATOM 1353 N N . PHE A 1 175 ? 7.451 -8.694 31.033 1.00 94.50 175 PHE A N 1
ATOM 1354 C CA . PHE A 1 175 ? 7.971 -7.473 31.661 1.00 94.50 175 PHE A CA 1
ATOM 1355 C C . PHE A 1 175 ? 7.805 -7.445 33.183 1.00 94.50 175 PHE A C 1
ATOM 1357 O O . PHE A 1 175 ? 8.591 -6.793 33.851 1.00 94.50 175 PHE A O 1
ATOM 1364 N N . LEU A 1 176 ? 6.815 -8.146 33.748 1.00 93.44 176 LEU A N 1
ATOM 1365 C CA . LEU A 1 176 ? 6.585 -8.192 35.203 1.00 93.44 176 LEU A CA 1
ATOM 1366 C C . LEU A 1 176 ? 6.939 -9.565 35.788 1.00 93.44 176 LEU A C 1
ATOM 1368 O O . LEU A 1 176 ? 6.284 -10.031 36.719 1.00 93.44 176 LEU A O 1
ATOM 1372 N N . PHE A 1 177 ? 7.939 -10.251 35.222 1.00 93.94 177 PHE A N 1
ATOM 1373 C CA . PHE A 1 177 ? 8.354 -11.565 35.728 1.00 93.94 177 PHE A CA 1
ATOM 1374 C C . PHE A 1 177 ? 9.054 -11.483 37.092 1.00 93.94 177 PHE A C 1
ATOM 1376 O O . PHE A 1 177 ? 9.004 -12.453 37.843 1.00 93.94 177 PHE A O 1
ATOM 1383 N N . TRP A 1 178 ? 9.691 -10.348 37.404 1.00 94.81 178 TRP A N 1
ATOM 1384 C CA . TRP A 1 178 ? 10.385 -10.113 38.676 1.00 94.81 178 TRP A CA 1
ATOM 1385 C C . TRP A 1 178 ? 9.464 -9.598 39.790 1.00 94.81 178 TRP A C 1
ATOM 1387 O O . TRP A 1 178 ? 9.873 -9.523 40.945 1.00 94.81 178 TRP A O 1
ATOM 1397 N N . GLU A 1 179 ? 8.240 -9.200 39.449 1.00 96.00 179 GLU A N 1
ATOM 1398 C CA . GLU A 1 179 ? 7.349 -8.474 40.348 1.00 96.00 179 GLU A CA 1
ATOM 1399 C C . GLU A 1 179 ? 6.418 -9.426 41.115 1.00 96.00 179 GLU A C 1
ATOM 1401 O O . GLU A 1 179 ? 6.085 -10.518 40.644 1.00 96.00 179 GLU A O 1
ATOM 1406 N N . GLN A 1 180 ? 5.946 -9.016 42.297 1.00 95.06 180 GLN A N 1
ATOM 1407 C CA . GLN A 1 180 ? 5.004 -9.826 43.071 1.00 95.06 180 GLN A CA 1
ATOM 1408 C C . GLN A 1 180 ? 3.693 -10.080 42.302 1.00 95.06 180 GLN A C 1
ATOM 1410 O O . GLN A 1 180 ? 3.139 -9.199 41.635 1.00 95.06 180 GLN A O 1
ATOM 1415 N N . ASN A 1 181 ? 3.127 -11.281 42.477 1.00 91.06 181 ASN A N 1
ATOM 1416 C CA . ASN A 1 181 ? 1.882 -11.714 41.823 1.00 91.06 181 ASN A CA 1
ATOM 1417 C C . ASN A 1 181 ? 0.714 -10.723 42.006 1.00 91.06 181 ASN A C 1
ATOM 1419 O O . ASN A 1 181 ? -0.127 -10.579 41.114 1.00 91.06 181 ASN A O 1
ATOM 1423 N N . THR A 1 182 ? 0.669 -10.019 43.140 1.00 93.50 182 THR A N 1
ATOM 1424 C CA . THR A 1 182 ? -0.353 -9.013 43.453 1.00 93.50 182 THR A CA 1
ATOM 1425 C C . THR A 1 182 ? -0.283 -7.813 42.513 1.00 93.50 182 THR A C 1
ATOM 1427 O O . THR A 1 182 ? -1.295 -7.452 41.913 1.00 93.50 182 THR A O 1
ATOM 1430 N N . VAL A 1 183 ? 0.906 -7.232 42.325 1.00 93.00 183 VAL A N 1
ATOM 1431 C CA . VAL A 1 183 ? 1.114 -6.075 41.439 1.00 93.00 183 VAL A CA 1
ATOM 1432 C C . VAL A 1 183 ? 0.761 -6.455 40.006 1.00 93.00 183 VAL A C 1
ATOM 1434 O O . VAL A 1 183 ? 0.006 -5.750 39.342 1.00 93.00 183 VAL A O 1
ATOM 1437 N N . ARG A 1 184 ? 1.185 -7.644 39.564 1.00 91.19 184 ARG A N 1
ATOM 1438 C CA . ARG A 1 184 ? 0.847 -8.169 38.239 1.00 91.19 184 ARG A CA 1
ATOM 1439 C C . ARG A 1 184 ? -0.664 -8.312 38.023 1.00 91.19 184 ARG A C 1
ATOM 1441 O O . ARG A 1 184 ? -1.175 -7.935 36.968 1.00 91.19 184 ARG A O 1
ATOM 1448 N N . SER A 1 185 ? -1.388 -8.835 39.013 1.00 91.06 185 SER A N 1
ATOM 1449 C CA . SER A 1 185 ? -2.851 -8.959 38.963 1.00 91.06 185 SER A CA 1
ATOM 1450 C C . SER A 1 185 ? -3.535 -7.588 38.892 1.00 91.06 185 SER A C 1
ATOM 1452 O O . SER A 1 185 ? -4.475 -7.407 38.114 1.00 91.06 185 SER A O 1
ATOM 1454 N N . ILE A 1 186 ? -3.029 -6.596 39.633 1.00 93.44 186 ILE A N 1
ATOM 1455 C CA . ILE A 1 186 ? -3.525 -5.213 39.592 1.00 93.44 186 ILE A CA 1
ATOM 1456 C C . ILE A 1 186 ? -3.280 -4.588 38.212 1.00 93.44 186 ILE A C 1
ATOM 1458 O O . ILE A 1 186 ? -4.205 -4.007 37.644 1.00 93.44 186 ILE A O 1
ATOM 1462 N N . SER A 1 187 ? -2.092 -4.761 37.624 1.00 90.81 187 SER A N 1
ATOM 1463 C CA . SER A 1 187 ? -1.779 -4.251 36.282 1.00 90.81 187 SER A CA 1
ATOM 1464 C C . SER A 1 187 ? -2.685 -4.855 35.205 1.00 90.81 187 SER A C 1
ATOM 1466 O O . SER A 1 187 ? -3.220 -4.119 34.380 1.00 90.81 187 SER A O 1
ATOM 1468 N N . ILE A 1 188 ? -2.930 -6.173 35.233 1.00 90.00 188 ILE A N 1
ATOM 1469 C CA . ILE A 1 188 ? -3.845 -6.834 34.282 1.00 90.00 188 ILE A CA 1
ATOM 1470 C C . ILE A 1 188 ? -5.279 -6.315 34.453 1.00 90.00 188 ILE A C 1
ATOM 1472 O O . ILE A 1 188 ? -5.967 -6.068 33.463 1.00 90.00 188 ILE A O 1
ATOM 1476 N N . LYS A 1 189 ? -5.739 -6.116 35.695 1.00 89.62 189 LYS A N 1
ATOM 1477 C CA . LYS A 1 189 ? -7.070 -5.549 35.964 1.00 89.62 189 LYS A CA 1
ATOM 1478 C C . LYS A 1 189 ? -7.188 -4.111 35.464 1.00 89.62 189 LYS A C 1
ATOM 1480 O O . LYS A 1 189 ? -8.215 -3.770 34.889 1.00 89.62 189 LYS A O 1
ATOM 1485 N N . ASN A 1 190 ? -6.146 -3.298 35.630 1.00 88.69 190 ASN A N 1
ATOM 1486 C CA . ASN A 1 190 ? -6.109 -1.924 35.131 1.00 88.69 190 ASN A CA 1
ATOM 1487 C C . ASN A 1 190 ? -6.163 -1.888 33.589 1.00 88.69 190 ASN A C 1
ATOM 1489 O O . ASN A 1 190 ? -7.026 -1.223 33.015 1.00 88.69 190 ASN A O 1
ATOM 1493 N N . LEU A 1 191 ? -5.340 -2.704 32.919 1.00 85.19 191 LEU A N 1
ATOM 1494 C CA . LEU A 1 191 ? -5.375 -2.856 31.459 1.00 85.19 191 LEU A CA 1
ATOM 1495 C C . LEU A 1 191 ? -6.755 -3.317 30.968 1.00 85.19 191 LEU A C 1
ATOM 1497 O O . LEU A 1 191 ? -7.318 -2.728 30.045 1.00 85.19 191 LEU A O 1
ATOM 1501 N N . SER A 1 192 ? -7.354 -4.302 31.643 1.00 86.31 192 SER A N 1
ATOM 1502 C CA . SER A 1 192 ? -8.695 -4.788 31.313 1.00 86.31 192 SER A CA 1
ATOM 1503 C C . SER A 1 192 ? -9.786 -3.736 31.546 1.00 86.31 192 SER A C 1
ATOM 1505 O O . SER A 1 192 ? -10.740 -3.683 30.769 1.00 86.31 192 SER A O 1
ATOM 1507 N N . ALA A 1 193 ? -9.674 -2.902 32.585 1.00 86.25 193 ALA A N 1
ATOM 1508 C CA . ALA A 1 193 ? -10.646 -1.849 32.884 1.00 86.25 193 ALA A CA 1
ATOM 1509 C C . ALA A 1 193 ? -10.682 -0.775 31.785 1.00 86.25 193 ALA A C 1
ATOM 1511 O O . ALA A 1 193 ? -11.746 -0.250 31.455 1.00 86.25 193 ALA A O 1
ATOM 1512 N N . HIS A 1 194 ? -9.536 -0.494 31.161 1.00 86.88 194 HIS A N 1
ATOM 1513 C CA . HIS A 1 194 ? -9.416 0.485 30.079 1.00 86.88 194 HIS A CA 1
ATOM 1514 C C . HIS A 1 194 ? -9.375 -0.126 28.673 1.00 86.88 194 HIS A C 1
ATOM 1516 O O . HIS A 1 194 ? -9.150 0.594 27.698 1.00 86.88 194 HIS A O 1
ATOM 1522 N N . ARG A 1 195 ? -9.695 -1.417 28.529 1.00 85.88 195 ARG A N 1
ATOM 1523 C CA . ARG A 1 195 ? -9.598 -2.162 27.264 1.00 85.88 195 ARG A CA 1
ATOM 1524 C C . ARG A 1 195 ? -10.295 -1.488 26.083 1.00 85.88 195 ARG A C 1
ATOM 1526 O O . ARG A 1 195 ? -9.739 -1.439 24.995 1.00 85.88 195 ARG A O 1
ATOM 1533 N N . LEU A 1 196 ? -11.500 -0.942 26.267 1.00 82.56 196 LEU A N 1
ATOM 1534 C CA . LEU A 1 196 ? -12.225 -0.275 25.173 1.00 82.56 196 LEU A CA 1
ATOM 1535 C C . LEU A 1 196 ? -11.510 0.983 24.665 1.00 82.56 196 LEU A C 1
ATOM 1537 O O . LEU A 1 196 ? -11.578 1.287 23.476 1.00 82.56 196 LEU A O 1
ATOM 1541 N N . ARG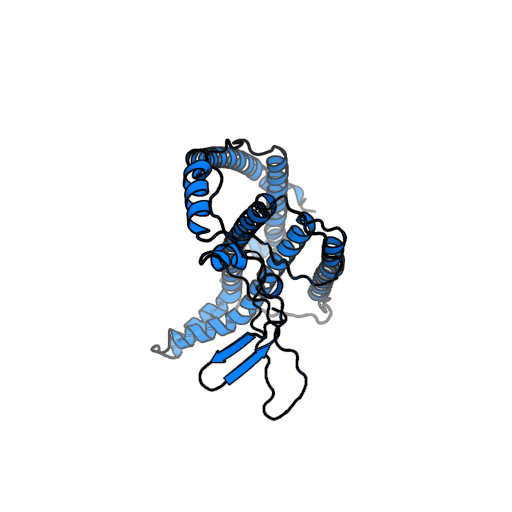 A 1 197 ? -10.839 1.719 25.556 1.00 83.62 197 ARG A N 1
ATOM 1542 C CA . ARG A 1 197 ? -10.059 2.905 25.194 1.00 83.62 197 ARG A CA 1
ATOM 1543 C C . ARG A 1 197 ? -8.740 2.497 24.544 1.00 83.62 197 ARG A C 1
ATOM 1545 O O . ARG A 1 197 ? -8.411 3.042 23.495 1.00 83.62 197 ARG A O 1
ATOM 1552 N N . ASN A 1 198 ? -8.055 1.512 25.123 1.00 86.69 198 ASN A N 1
ATOM 1553 C CA . ASN A 1 198 ? -6.802 0.976 24.593 1.00 86.69 198 ASN A CA 1
ATOM 1554 C C . ASN A 1 198 ? -7.013 0.417 23.185 1.00 86.69 198 ASN A C 1
ATOM 1556 O O . ASN A 1 198 ? -6.355 0.873 22.264 1.00 86.69 198 ASN A O 1
ATOM 1560 N N . ARG A 1 199 ? -8.048 -0.403 22.971 1.00 88.81 199 ARG A N 1
ATOM 1561 C CA . ARG A 1 199 ? -8.396 -0.957 21.656 1.00 88.81 199 ARG A CA 1
ATOM 1562 C C . ARG A 1 199 ? -8.610 0.110 20.583 1.00 88.81 199 ARG A C 1
ATOM 1564 O O . ARG A 1 199 ? -8.201 -0.079 19.442 1.00 88.81 199 ARG A O 1
ATOM 1571 N N . LYS A 1 200 ? -9.258 1.230 20.924 1.00 87.19 200 LYS A N 1
ATOM 1572 C CA . LYS A 1 200 ? -9.444 2.354 19.988 1.00 87.19 200 LYS A CA 1
ATOM 1573 C C . LYS A 1 200 ? -8.111 3.015 19.636 1.00 87.19 200 LYS A C 1
ATOM 1575 O O . LYS A 1 200 ? -7.871 3.280 18.463 1.00 87.19 200 LYS A O 1
ATOM 1580 N N . ALA A 1 201 ? -7.255 3.243 20.631 1.00 89.38 201 ALA A N 1
ATOM 1581 C CA . ALA A 1 201 ? -5.928 3.817 20.425 1.00 89.38 201 ALA A CA 1
ATOM 1582 C C . ALA A 1 201 ? -5.018 2.877 19.615 1.00 89.38 201 ALA A C 1
ATOM 1584 O O . ALA A 1 201 ? -4.400 3.316 18.649 1.00 89.38 201 ALA A O 1
ATOM 1585 N N . THR A 1 202 ? -5.004 1.582 19.946 1.00 90.12 202 THR A N 1
ATOM 1586 C CA . THR A 1 202 ? -4.285 0.538 19.207 1.00 90.12 202 THR A CA 1
ATOM 1587 C C . THR A 1 202 ? -4.758 0.494 17.756 1.00 90.12 202 THR A C 1
ATOM 1589 O O . THR A 1 202 ? -3.936 0.553 16.850 1.00 90.12 202 THR A O 1
ATOM 1592 N N . LEU A 1 203 ? -6.075 0.479 17.513 1.00 89.81 203 LEU A N 1
ATOM 1593 C CA . LEU A 1 203 ? -6.643 0.496 16.162 1.00 89.81 203 LEU A CA 1
ATOM 1594 C C . LEU A 1 203 ? -6.181 1.730 15.380 1.00 89.81 203 LEU A C 1
ATOM 1596 O O . LEU A 1 203 ? -5.701 1.591 14.259 1.00 89.81 203 LEU A O 1
ATOM 1600 N N . GLN A 1 204 ? -6.287 2.923 15.969 1.00 90.50 204 GLN A N 1
ATOM 1601 C CA . GLN A 1 204 ? -5.867 4.164 15.318 1.00 90.50 204 GLN A CA 1
ATOM 1602 C C . GLN A 1 204 ? -4.375 4.134 14.965 1.00 90.50 204 GLN A C 1
ATOM 1604 O O . GLN A 1 204 ? -4.008 4.417 13.827 1.00 90.50 204 GLN A O 1
ATOM 1609 N N . PHE A 1 205 ? -3.519 3.748 15.913 1.00 91.50 205 PHE A N 1
ATOM 1610 C CA . PHE A 1 205 ? -2.076 3.686 15.696 1.00 91.50 205 PHE A CA 1
ATOM 1611 C C . PHE A 1 205 ? -1.696 2.636 14.644 1.00 91.50 205 PHE A C 1
ATOM 1613 O O . PHE A 1 205 ? -0.918 2.924 13.735 1.00 91.50 205 PHE A O 1
ATOM 1620 N N . SER A 1 206 ? -2.278 1.437 14.718 1.00 91.38 206 SER A N 1
ATOM 1621 C CA . SER A 1 206 ? -2.000 0.352 13.776 1.00 91.38 206 SER A CA 1
ATOM 1622 C C . SER A 1 206 ? -2.454 0.674 12.354 1.00 91.38 206 SER A C 1
ATOM 1624 O O . SER A 1 206 ? -1.716 0.364 11.420 1.00 91.38 206 SER A O 1
ATOM 1626 N N . ILE A 1 207 ? -3.621 1.306 12.164 1.00 90.06 207 ILE A N 1
ATOM 1627 C CA . ILE A 1 207 ? -4.076 1.727 10.828 1.00 90.06 207 ILE A CA 1
ATOM 1628 C C . ILE A 1 207 ? -3.122 2.777 10.254 1.00 90.06 207 ILE A C 1
ATOM 1630 O O . ILE A 1 207 ? -2.656 2.606 9.129 1.00 90.06 207 ILE A O 1
ATOM 1634 N N . SER A 1 208 ? -2.779 3.814 11.025 1.00 92.00 208 SER A N 1
ATOM 1635 C CA . SER A 1 208 ? -1.874 4.871 10.559 1.00 92.00 208 SER A CA 1
ATOM 1636 C C . SER A 1 208 ? -0.492 4.329 10.195 1.00 92.00 208 SER A C 1
ATOM 1638 O O . SER A 1 208 ? 0.017 4.619 9.115 1.00 92.00 208 SER A O 1
ATOM 1640 N N . LEU A 1 209 ? 0.100 3.493 11.055 1.00 91.06 209 LEU A N 1
ATOM 1641 C CA . LEU A 1 209 ? 1.410 2.895 10.795 1.00 91.06 209 LEU A CA 1
ATOM 1642 C C . LEU A 1 209 ? 1.382 1.989 9.558 1.00 91.06 209 LEU A C 1
ATOM 1644 O O . LEU A 1 209 ? 2.262 2.087 8.703 1.00 91.06 209 LEU A O 1
ATOM 1648 N N . SER A 1 210 ? 0.360 1.138 9.439 1.00 90.75 210 SER A N 1
ATOM 1649 C CA . SER A 1 210 ? 0.228 0.232 8.293 1.00 90.75 210 SER A CA 1
ATOM 1650 C C . SER A 1 210 ? 0.043 1.004 6.989 1.00 90.75 210 SER A C 1
ATOM 1652 O O . SER A 1 210 ? 0.623 0.629 5.975 1.00 90.75 210 SER A O 1
ATOM 1654 N N . PHE A 1 211 ? -0.713 2.106 7.017 1.00 88.81 211 PHE A N 1
ATOM 1655 C CA . PHE A 1 211 ? -0.906 2.970 5.858 1.00 88.81 211 PHE A CA 1
ATOM 1656 C C . PHE A 1 211 ? 0.395 3.658 5.426 1.00 88.81 211 PHE A C 1
ATOM 1658 O O . PHE A 1 211 ? 0.717 3.651 4.242 1.00 88.81 211 PHE A O 1
ATOM 1665 N N . ILE A 1 212 ? 1.187 4.182 6.368 1.00 91.50 212 ILE A N 1
ATOM 1666 C CA . ILE A 1 212 ? 2.484 4.809 6.061 1.00 91.50 212 ILE A CA 1
ATOM 1667 C C . ILE A 1 212 ? 3.437 3.804 5.402 1.00 91.50 212 ILE A C 1
ATOM 1669 O O . ILE A 1 212 ? 4.024 4.093 4.358 1.00 91.50 212 ILE A O 1
ATOM 1673 N N . VAL A 1 213 ? 3.574 2.610 5.989 1.00 90.56 213 VAL A N 1
ATOM 1674 C CA . VAL A 1 213 ? 4.428 1.546 5.435 1.00 90.56 213 VAL A CA 1
ATOM 1675 C C . VAL A 1 213 ? 3.935 1.126 4.051 1.00 90.56 213 VAL A C 1
ATOM 1677 O O . VAL A 1 213 ? 4.733 0.972 3.128 1.00 90.56 213 VAL A O 1
ATOM 1680 N N . PHE A 1 214 ? 2.621 0.991 3.886 1.00 89.62 214 PHE A N 1
ATOM 1681 C CA . PHE A 1 214 ? 2.011 0.647 2.612 1.00 89.62 214 PHE A CA 1
ATOM 1682 C C . PHE A 1 214 ? 2.295 1.677 1.520 1.00 89.62 214 PHE A C 1
ATOM 1684 O O . PHE A 1 214 ? 2.748 1.290 0.449 1.00 89.62 214 PHE A O 1
ATOM 1691 N N . VAL A 1 215 ? 2.087 2.970 1.787 1.00 88.12 215 VAL A N 1
ATOM 1692 C CA . VAL A 1 215 ? 2.370 4.041 0.819 1.00 88.12 215 VAL A CA 1
ATOM 1693 C C . VAL A 1 215 ? 3.843 4.025 0.413 1.00 88.12 215 VAL A C 1
ATOM 1695 O O . VAL A 1 215 ? 4.148 4.135 -0.770 1.00 88.12 215 VAL A O 1
ATOM 1698 N N . ASN A 1 216 ? 4.759 3.814 1.362 1.00 90.12 216 ASN A N 1
ATOM 1699 C CA . ASN A 1 216 ? 6.189 3.739 1.067 1.00 90.12 216 ASN A CA 1
ATOM 1700 C C . ASN A 1 216 ? 6.524 2.567 0.124 1.00 90.12 216 ASN A C 1
ATOM 1702 O O . ASN A 1 216 ? 7.176 2.754 -0.904 1.00 90.12 216 ASN A O 1
ATOM 1706 N N . ILE A 1 217 ? 6.014 1.369 0.429 1.00 88.81 217 ILE A N 1
ATOM 1707 C CA . ILE A 1 217 ? 6.210 0.182 -0.414 1.00 88.81 217 ILE A CA 1
ATOM 1708 C C . ILE A 1 217 ? 5.554 0.376 -1.788 1.00 88.81 217 ILE A C 1
ATOM 1710 O O . ILE A 1 217 ? 6.164 0.052 -2.805 1.00 88.81 217 ILE A O 1
ATOM 1714 N N . ALA A 1 218 ? 4.343 0.932 -1.836 1.00 84.75 218 ALA A N 1
ATOM 1715 C CA . ALA A 1 218 ? 3.618 1.181 -3.076 1.00 84.75 218 ALA A CA 1
ATOM 1716 C C . ALA A 1 218 ? 4.372 2.161 -3.985 1.00 84.75 218 ALA A C 1
ATOM 1718 O O . ALA A 1 218 ? 4.559 1.870 -5.163 1.00 84.75 218 ALA A O 1
ATOM 1719 N N . LEU A 1 219 ? 4.875 3.272 -3.439 1.00 85.25 219 LEU A N 1
ATOM 1720 C CA . LEU A 1 219 ? 5.698 4.225 -4.188 1.00 85.25 219 LEU A CA 1
ATOM 1721 C C . LEU A 1 219 ? 6.967 3.568 -4.730 1.00 85.25 219 LEU A C 1
ATOM 1723 O O . LEU A 1 219 ? 7.302 3.765 -5.895 1.00 85.25 219 LEU A O 1
ATOM 1727 N N . LYS A 1 220 ? 7.638 2.735 -3.926 1.00 86.19 220 LYS A N 1
ATOM 1728 C CA . LYS A 1 220 ? 8.820 1.992 -4.377 1.00 86.19 220 LYS A CA 1
ATOM 1729 C C . LYS A 1 220 ? 8.499 1.067 -5.554 1.00 86.19 220 LYS A C 1
ATOM 1731 O O . LYS A 1 220 ? 9.259 1.033 -6.517 1.00 86.19 220 LYS A O 1
ATOM 1736 N N . ILE A 1 221 ? 7.379 0.346 -5.492 1.00 84.75 221 ILE A N 1
ATOM 1737 C CA . ILE A 1 221 ? 6.924 -0.531 -6.581 1.00 84.75 221 ILE A CA 1
ATOM 1738 C C . ILE A 1 221 ? 6.594 0.286 -7.834 1.00 84.75 221 ILE A C 1
ATOM 1740 O O . ILE A 1 221 ? 6.998 -0.103 -8.922 1.00 84.75 221 ILE A O 1
ATOM 1744 N N . ILE A 1 222 ? 5.904 1.423 -7.696 1.00 82.94 222 ILE A N 1
ATOM 1745 C CA . ILE A 1 222 ? 5.562 2.294 -8.831 1.00 82.94 222 ILE A CA 1
ATOM 1746 C C . ILE A 1 222 ? 6.827 2.838 -9.496 1.00 82.94 222 ILE A C 1
ATOM 1748 O O . ILE A 1 222 ? 6.935 2.780 -10.716 1.00 82.94 222 ILE A O 1
ATOM 1752 N N . ILE A 1 223 ? 7.794 3.329 -8.716 1.00 83.56 223 ILE A N 1
ATOM 1753 C CA . ILE A 1 223 ? 9.067 3.828 -9.249 1.00 83.56 223 ILE A CA 1
ATOM 1754 C C . ILE A 1 223 ? 9.797 2.712 -9.995 1.00 83.56 223 ILE A C 1
ATOM 1756 O O . ILE A 1 223 ? 10.212 2.926 -11.130 1.00 83.56 223 ILE A O 1
ATOM 1760 N N . GLN A 1 224 ? 9.906 1.521 -9.397 1.00 81.69 224 GLN A N 1
ATOM 1761 C CA . GLN A 1 224 ? 10.527 0.375 -10.058 1.00 81.69 224 GLN A CA 1
ATOM 1762 C C . GLN A 1 224 ? 9.809 0.041 -11.369 1.00 81.69 224 GLN A C 1
ATOM 1764 O O . GLN A 1 224 ? 10.455 -0.075 -12.398 1.00 81.69 224 GLN A O 1
ATOM 1769 N N . PHE A 1 225 ? 8.477 -0.008 -11.362 1.00 79.25 225 PHE A N 1
ATOM 1770 C CA . PHE A 1 225 ? 7.689 -0.286 -12.559 1.00 79.25 225 PHE A CA 1
ATOM 1771 C C . PHE A 1 225 ? 7.874 0.774 -13.652 1.00 79.25 225 PHE A C 1
ATOM 1773 O O . PHE A 1 225 ? 7.964 0.433 -14.825 1.00 79.25 225 PHE A O 1
ATOM 1780 N N . VAL A 1 226 ? 7.945 2.060 -13.296 1.00 79.19 226 VAL A N 1
ATOM 1781 C CA . VAL A 1 226 ? 8.199 3.147 -14.256 1.00 79.19 226 VAL A CA 1
ATOM 1782 C C . VAL A 1 226 ? 9.605 3.042 -14.837 1.00 79.19 226 VAL A C 1
ATOM 1784 O O . VAL A 1 226 ? 9.786 3.258 -16.035 1.00 79.19 226 VAL A O 1
ATOM 1787 N N . ILE A 1 227 ? 10.596 2.713 -14.010 1.00 79.69 227 ILE A N 1
ATOM 1788 C CA . ILE A 1 227 ? 11.969 2.468 -14.453 1.00 79.69 227 ILE A CA 1
ATOM 1789 C C . ILE A 1 227 ? 11.987 1.282 -15.422 1.00 79.69 227 ILE A C 1
ATOM 1791 O O . ILE A 1 227 ? 12.450 1.436 -16.550 1.00 79.69 227 ILE A O 1
ATOM 1795 N N . ASP A 1 228 ? 11.399 0.151 -15.031 1.00 73.81 228 ASP A N 1
ATOM 1796 C CA . ASP A 1 228 ? 11.314 -1.056 -15.851 1.00 73.81 228 ASP A CA 1
ATOM 1797 C C . ASP A 1 228 ? 10.590 -0.756 -17.171 1.00 73.81 228 ASP A C 1
ATOM 1799 O O . ASP A 1 228 ? 11.081 -1.098 -18.242 1.00 73.81 228 ASP A O 1
ATOM 1803 N N . PHE A 1 229 ? 9.456 -0.055 -17.138 1.00 75.81 229 PHE A N 1
ATOM 1804 C CA . PHE A 1 229 ? 8.703 0.313 -18.337 1.00 75.81 229 PHE A CA 1
ATOM 1805 C C . PHE A 1 229 ? 9.507 1.219 -19.277 1.00 75.81 229 PHE A C 1
ATOM 1807 O O . PHE A 1 229 ? 9.491 1.015 -20.491 1.00 75.81 229 PHE A O 1
ATOM 1814 N N . ASN A 1 230 ? 10.239 2.199 -18.738 1.00 75.00 230 ASN A N 1
ATOM 1815 C CA . ASN A 1 230 ? 11.123 3.041 -19.542 1.00 75.00 230 ASN A CA 1
ATOM 1816 C C . ASN A 1 230 ? 12.269 2.233 -20.155 1.00 75.00 230 ASN A C 1
ATOM 1818 O O . ASN A 1 230 ? 12.593 2.452 -21.320 1.00 75.00 230 ASN A O 1
ATOM 1822 N N . TYR A 1 231 ? 12.842 1.278 -19.420 1.00 71.38 231 TYR A N 1
ATOM 1823 C CA . TYR A 1 231 ? 13.850 0.370 -19.963 1.00 71.38 231 TYR A CA 1
ATOM 1824 C C . TYR A 1 231 ? 13.297 -0.504 -21.093 1.00 71.38 231 TYR A C 1
ATOM 1826 O O . TYR A 1 231 ? 13.967 -0.654 -22.108 1.00 71.38 231 TYR A O 1
ATOM 1834 N N . HIS A 1 232 ? 12.064 -1.007 -20.990 1.00 70.06 232 HIS A N 1
ATOM 1835 C CA . HIS A 1 232 ? 11.440 -1.784 -22.070 1.00 70.06 232 HIS A CA 1
ATOM 1836 C C . HIS A 1 232 ? 11.082 -0.931 -23.291 1.00 70.06 232 HIS A C 1
ATOM 1838 O O . HIS A 1 232 ? 11.188 -1.396 -24.421 1.00 70.06 232 HIS A O 1
ATOM 1844 N N . ARG A 1 233 ? 10.637 0.313 -23.080 1.00 72.38 233 ARG A N 1
ATOM 1845 C CA . ARG A 1 233 ? 10.231 1.203 -24.174 1.00 72.38 233 ARG A CA 1
ATOM 1846 C C . ARG A 1 233 ? 11.421 1.815 -24.913 1.00 72.38 233 ARG A C 1
ATOM 1848 O O . ARG A 1 233 ? 11.334 2.014 -26.120 1.00 72.38 233 ARG A O 1
ATOM 1855 N N . ASN A 1 234 ? 12.493 2.135 -24.189 1.00 71.75 234 ASN A N 1
ATOM 1856 C CA . ASN A 1 234 ? 13.677 2.808 -24.730 1.00 71.75 234 ASN A CA 1
ATOM 1857 C C . ASN A 1 234 ? 14.859 1.852 -24.955 1.00 71.75 234 ASN A C 1
ATOM 1859 O O . ASN A 1 234 ? 15.877 2.264 -25.508 1.00 71.75 234 ASN A O 1
ATOM 1863 N N . GLY A 1 235 ? 14.750 0.591 -24.529 1.00 67.06 235 GLY A N 1
ATOM 1864 C CA . GLY A 1 235 ? 15.708 -0.456 -24.861 1.00 67.06 235 GLY A CA 1
ATOM 1865 C C . GLY A 1 235 ? 15.662 -0.748 -26.358 1.00 67.06 235 GLY A C 1
ATOM 1866 O O . GLY A 1 235 ? 14.628 -1.144 -26.888 1.00 67.06 235 GLY A O 1
ATOM 1867 N N . GLY A 1 236 ? 16.779 -0.520 -27.046 1.00 65.75 236 GLY A N 1
ATOM 1868 C CA . GLY A 1 236 ? 16.935 -0.842 -28.461 1.00 65.75 236 GLY A CA 1
ATOM 1869 C C . GLY A 1 236 ? 17.722 -2.134 -28.638 1.00 65.75 236 GLY A C 1
ATOM 1870 O O . GLY A 1 236 ? 18.835 -2.250 -28.128 1.00 65.75 236 GLY A O 1
ATOM 1871 N N . GLU A 1 237 ? 17.173 -3.088 -29.387 1.00 66.12 237 GLU A N 1
ATOM 1872 C CA . GLU A 1 237 ? 17.930 -4.237 -29.883 1.00 66.12 237 GLU A CA 1
ATOM 1873 C C . GLU A 1 237 ? 18.504 -3.890 -31.261 1.00 66.12 237 GLU A C 1
ATOM 1875 O O . GLU A 1 237 ? 17.771 -3.554 -32.193 1.00 66.12 237 GLU A O 1
ATOM 1880 N N . ILE A 1 238 ? 19.832 -3.928 -31.391 1.00 65.75 238 ILE A N 1
ATOM 1881 C CA . ILE A 1 238 ? 20.519 -3.667 -32.658 1.00 65.75 238 ILE A CA 1
ATOM 1882 C C . ILE A 1 238 ? 21.142 -4.972 -33.139 1.00 65.75 238 ILE A C 1
ATOM 1884 O O . ILE A 1 238 ? 22.122 -5.456 -32.573 1.00 65.75 238 ILE A O 1
ATOM 1888 N N . HIS A 1 239 ? 20.608 -5.515 -34.232 1.00 62.66 239 HIS A N 1
ATOM 1889 C CA . HIS A 1 239 ? 21.213 -6.649 -34.921 1.00 62.66 239 HIS A CA 1
ATOM 1890 C C . HIS A 1 239 ? 22.193 -6.149 -35.985 1.00 62.66 239 HIS A C 1
ATOM 1892 O O . HIS A 1 239 ? 21.797 -5.669 -37.047 1.00 62.66 239 HIS A O 1
ATOM 1898 N N . GLY A 1 240 ? 23.489 -6.264 -35.705 1.00 63.19 240 GLY A N 1
ATOM 1899 C CA . GLY A 1 240 ? 24.537 -6.029 -36.695 1.00 63.19 240 GLY A CA 1
ATOM 1900 C C . GLY A 1 240 ? 24.899 -7.323 -37.420 1.00 63.19 240 GLY A C 1
ATOM 1901 O O . GLY A 1 240 ? 25.396 -8.255 -36.793 1.00 63.19 240 GLY A O 1
ATOM 1902 N N . PHE A 1 241 ? 24.708 -7.378 -38.740 1.00 61.69 241 PHE A N 1
ATOM 1903 C CA . PHE A 1 241 ? 25.209 -8.475 -39.572 1.00 61.69 241 PHE A CA 1
ATOM 1904 C C . PHE A 1 241 ? 26.389 -7.993 -40.411 1.00 61.69 241 PHE A C 1
ATOM 1906 O O . PHE A 1 241 ? 26.275 -7.023 -41.160 1.00 61.69 241 PHE A O 1
ATOM 1913 N N . ILE A 1 242 ? 27.518 -8.694 -40.335 1.00 61.94 242 ILE A N 1
ATOM 1914 C CA . ILE A 1 242 ? 28.652 -8.445 -41.227 1.00 61.94 242 ILE A CA 1
ATOM 1915 C C . ILE A 1 242 ? 28.444 -9.304 -42.477 1.00 61.94 242 ILE A C 1
ATOM 1917 O O . ILE A 1 242 ? 28.784 -10.487 -42.489 1.00 61.94 242 ILE A O 1
ATOM 1921 N N . SER A 1 243 ? 27.840 -8.735 -43.526 1.00 55.56 243 SER A N 1
ATOM 1922 C CA . SER A 1 243 ? 27.695 -9.433 -44.808 1.00 55.56 243 SER A CA 1
ATOM 1923 C C . SER A 1 243 ? 28.925 -9.187 -45.678 1.00 55.56 243 SER A C 1
ATOM 1925 O O . SER A 1 243 ? 29.170 -8.060 -46.109 1.00 55.56 243 SER A O 1
ATOM 1927 N N . ASN A 1 244 ? 29.679 -10.239 -45.984 1.00 57.59 244 ASN A N 1
ATOM 1928 C CA . ASN A 1 244 ? 30.619 -10.203 -47.098 1.00 57.59 244 ASN A CA 1
ATOM 1929 C C . ASN A 1 244 ? 29.813 -10.463 -48.382 1.00 57.59 244 ASN A C 1
ATOM 1931 O O . ASN A 1 244 ? 29.223 -11.531 -48.520 1.00 57.59 244 ASN A O 1
ATOM 1935 N N . GLN A 1 245 ? 29.781 -9.511 -49.321 1.00 52.25 245 GLN A N 1
ATOM 1936 C CA . GLN A 1 245 ? 28.982 -9.542 -50.567 1.00 52.25 245 GLN A CA 1
ATOM 1937 C C . GLN A 1 245 ? 29.294 -10.702 -51.547 1.00 52.25 245 GLN A C 1
ATOM 1939 O O . GLN A 1 245 ? 28.814 -10.710 -52.676 1.00 52.25 245 GLN A O 1
ATOM 1944 N N . ARG A 1 246 ? 30.065 -11.720 -51.153 1.00 50.75 246 ARG A N 1
ATOM 1945 C CA . ARG A 1 246 ? 30.268 -12.934 -51.952 1.00 50.75 246 ARG A CA 1
ATOM 1946 C C . ARG A 1 246 ? 29.261 -13.999 -51.526 1.00 50.75 246 ARG A C 1
ATOM 1948 O O . ARG A 1 246 ? 29.586 -14.903 -50.760 1.00 50.75 246 ARG A O 1
ATOM 1955 N N . GLN A 1 247 ? 28.030 -13.861 -52.017 1.00 47.88 247 GLN A N 1
ATOM 1956 C CA . GLN A 1 247 ? 27.002 -14.899 -51.942 1.00 47.88 247 GLN A CA 1
ATOM 1957 C C . GLN A 1 247 ? 27.489 -16.154 -52.680 1.00 47.88 247 GLN A C 1
ATOM 1959 O O . GLN A 1 247 ? 27.405 -16.247 -53.902 1.00 47.88 247 GLN A O 1
ATOM 1964 N N . ALA A 1 248 ? 27.988 -17.137 -51.933 1.00 49.19 248 ALA A N 1
ATOM 1965 C CA . ALA A 1 248 ? 27.987 -18.513 -52.401 1.00 49.19 248 ALA A CA 1
ATOM 1966 C C . ALA A 1 248 ? 26.564 -19.041 -52.195 1.00 49.19 248 ALA A C 1
ATOM 1968 O O . ALA A 1 248 ? 26.117 -19.225 -51.063 1.00 49.19 248 ALA A O 1
ATOM 1969 N N . SER A 1 249 ? 25.837 -19.208 -53.298 1.00 52.81 249 SER A N 1
ATOM 1970 C CA . SER A 1 249 ? 24.547 -19.893 -53.310 1.00 52.81 249 SER A CA 1
ATOM 1971 C C . SER A 1 249 ? 24.796 -21.363 -52.984 1.00 52.81 249 SER A C 1
ATOM 1973 O O . SER A 1 249 ? 25.205 -22.123 -53.857 1.00 52.81 249 SER A O 1
ATOM 1975 N N . LEU A 1 250 ? 24.609 -21.746 -51.723 1.00 51.75 250 LEU A N 1
ATOM 1976 C CA . LEU A 1 250 ? 24.554 -23.144 -51.315 1.00 51.75 250 LEU A CA 1
ATOM 1977 C C . LEU A 1 250 ? 23.107 -23.474 -50.965 1.00 51.75 250 LEU A C 1
ATOM 1979 O O . LEU A 1 250 ? 22.569 -23.102 -49.926 1.00 51.75 250 LEU A O 1
ATOM 1983 N N . THR A 1 251 ? 22.480 -24.125 -51.931 1.00 50.50 251 THR A N 1
ATOM 1984 C CA . THR A 1 251 ? 21.195 -24.805 -51.879 1.00 50.50 251 THR A CA 1
ATOM 1985 C C . THR A 1 251 ? 21.311 -26.018 -50.956 1.00 50.50 251 THR A C 1
ATOM 1987 O O . THR A 1 251 ? 21.431 -27.129 -51.440 1.00 50.50 251 THR A O 1
ATOM 1990 N N . GLU A 1 252 ? 21.307 -25.825 -49.635 1.00 54.19 252 GLU A N 1
ATOM 1991 C CA . GLU A 1 252 ? 21.023 -26.899 -48.670 1.00 54.19 252 GLU A CA 1
ATOM 1992 C C . GLU A 1 252 ? 20.644 -26.328 -47.291 1.00 54.19 252 GLU A C 1
ATOM 1994 O O . GLU A 1 252 ? 21.213 -25.348 -46.812 1.00 54.19 252 GLU A O 1
ATOM 1999 N N . SER A 1 253 ? 19.624 -26.919 -46.664 1.00 53.41 253 SER A N 1
ATOM 2000 C CA . SER A 1 253 ? 18.917 -26.429 -45.472 1.00 53.41 253 SER A CA 1
ATOM 2001 C C . SER A 1 253 ? 19.675 -26.660 -44.158 1.00 53.41 253 SER A C 1
ATOM 2003 O O . SER A 1 253 ? 19.106 -27.159 -43.185 1.00 53.41 253 SER A O 1
ATOM 2005 N N . THR A 1 254 ? 20.964 -26.339 -44.110 1.00 56.38 254 THR A N 1
ATOM 2006 C CA . THR A 1 254 ? 21.730 -26.342 -42.859 1.00 56.38 254 THR A CA 1
ATOM 2007 C C . THR A 1 254 ? 21.832 -24.916 -42.329 1.00 56.38 254 THR A C 1
ATOM 2009 O O . THR A 1 254 ? 22.207 -24.015 -43.071 1.00 56.38 254 THR A O 1
ATOM 2012 N N . LEU A 1 255 ? 21.546 -24.699 -41.039 1.00 57.50 255 LEU A N 1
ATOM 2013 C CA . LEU A 1 255 ? 21.698 -23.395 -40.361 1.00 57.50 255 LEU A CA 1
ATOM 2014 C C . LEU A 1 255 ? 23.157 -22.895 -40.303 1.00 57.50 255 LEU A C 1
ATOM 2016 O O . LEU A 1 255 ? 23.421 -21.781 -39.856 1.00 57.50 255 LEU A O 1
ATOM 2020 N N . TYR A 1 256 ? 24.101 -23.715 -40.760 1.00 60.94 256 TYR A N 1
ATOM 2021 C CA . TYR A 1 256 ? 25.522 -23.431 -40.775 1.00 60.94 256 TYR A CA 1
ATOM 2022 C C . TYR A 1 256 ? 25.878 -22.308 -41.759 1.00 60.94 256 TYR A C 1
ATOM 2024 O O . TYR A 1 256 ? 25.614 -22.399 -42.959 1.00 60.94 256 TYR A O 1
ATOM 2032 N N . LYS A 1 257 ? 26.542 -21.260 -41.260 1.00 63.50 257 LYS A N 1
ATOM 2033 C CA . LYS A 1 257 ? 27.057 -20.148 -42.075 1.00 63.50 257 LYS A CA 1
ATOM 2034 C C . LYS A 1 257 ? 28.585 -20.170 -42.081 1.00 63.50 257 LYS A C 1
ATOM 2036 O O . LYS A 1 257 ? 29.227 -19.521 -41.267 1.00 63.50 257 LYS A O 1
ATOM 2041 N N . GLN A 1 258 ? 29.174 -20.881 -43.043 1.00 58.56 258 GLN A N 1
ATOM 2042 C CA . GLN A 1 258 ? 30.630 -21.086 -43.157 1.00 58.56 258 GLN A CA 1
ATOM 2043 C C . GLN A 1 258 ? 31.461 -19.792 -43.291 1.00 58.56 258 GLN A C 1
ATOM 2045 O O . GLN A 1 258 ? 32.638 -19.779 -42.940 1.00 58.56 258 GLN A O 1
ATOM 2050 N N . ASN A 1 259 ? 30.855 -18.702 -43.776 1.00 58.66 259 ASN A N 1
ATOM 2051 C CA . ASN A 1 259 ? 31.516 -17.418 -44.046 1.00 58.66 259 ASN A CA 1
ATOM 2052 C C . ASN A 1 259 ? 31.046 -16.279 -43.121 1.00 58.66 259 ASN A C 1
ATOM 2054 O O . ASN A 1 259 ? 30.998 -15.119 -43.539 1.00 58.66 259 ASN A O 1
ATOM 2058 N N . SER A 1 260 ? 30.671 -16.572 -41.877 1.00 59.66 260 SER A N 1
ATOM 2059 C CA . SER A 1 260 ? 30.393 -15.522 -40.894 1.00 59.66 260 SER A CA 1
ATOM 2060 C C . SER A 1 260 ? 31.697 -14.844 -40.454 1.00 59.66 260 SER A C 1
ATOM 2062 O O . SER A 1 260 ? 32.656 -15.472 -40.007 1.00 59.66 260 SER A O 1
ATOM 2064 N N . VAL A 1 261 ? 31.754 -13.522 -40.616 1.00 63.72 261 VAL A N 1
ATOM 2065 C CA . VAL A 1 261 ? 32.839 -12.700 -40.074 1.00 63.72 261 VAL A CA 1
ATOM 2066 C C . VAL A 1 261 ? 32.527 -12.443 -38.604 1.00 63.72 261 VAL A C 1
ATOM 2068 O O . VAL A 1 261 ? 31.471 -11.903 -38.281 1.00 63.72 261 VAL A O 1
ATOM 2071 N N . TYR A 1 262 ? 33.445 -12.821 -37.718 1.00 69.88 262 TYR A N 1
ATOM 2072 C CA . TYR A 1 262 ? 33.291 -12.630 -36.277 1.00 69.88 262 TYR A CA 1
ATOM 2073 C C . TYR A 1 262 ? 34.050 -11.394 -35.798 1.00 69.88 262 TYR A C 1
ATOM 2075 O O . TYR A 1 262 ? 35.181 -11.130 -36.216 1.00 69.88 262 TYR A O 1
ATOM 2083 N N . VAL A 1 263 ? 33.450 -10.661 -34.862 1.00 73.19 263 VAL A N 1
ATOM 2084 C CA . VAL A 1 263 ? 34.137 -9.591 -34.136 1.00 73.19 263 VAL A CA 1
ATOM 2085 C C . VAL A 1 263 ? 35.086 -10.235 -33.124 1.00 73.19 263 VAL A C 1
ATOM 2087 O O . VAL A 1 263 ? 34.636 -10.860 -32.169 1.00 73.19 263 VAL A O 1
ATOM 2090 N N . LYS A 1 264 ? 36.403 -10.093 -33.325 1.00 79.50 264 LYS A N 1
ATOM 2091 C CA . LYS A 1 264 ? 37.416 -10.678 -32.422 1.00 79.50 264 LYS A CA 1
ATOM 2092 C C . LYS A 1 264 ? 37.405 -10.037 -31.031 1.00 79.50 264 LYS A C 1
ATOM 2094 O O . LYS A 1 264 ? 37.502 -10.746 -30.038 1.00 79.50 264 LYS A O 1
ATOM 2099 N N . ASN A 1 265 ? 37.244 -8.714 -30.980 1.00 84.25 265 ASN A N 1
ATOM 2100 C CA . ASN A 1 265 ? 37.259 -7.929 -29.748 1.00 84.25 265 ASN A CA 1
ATOM 2101 C C . ASN A 1 265 ? 35.983 -7.075 -29.644 1.00 84.25 265 ASN A C 1
ATOM 2103 O O . ASN A 1 265 ? 36.005 -5.885 -29.957 1.00 84.25 265 ASN A O 1
ATOM 2107 N N . PRO A 1 266 ? 34.848 -7.645 -29.208 1.00 81.31 266 PRO A N 1
ATOM 2108 C CA . PRO A 1 266 ? 33.605 -6.883 -29.049 1.00 81.31 266 PRO A CA 1
ATOM 2109 C C . PRO A 1 266 ? 33.726 -5.744 -28.020 1.00 81.31 266 PRO A C 1
ATOM 2111 O O . PRO A 1 266 ? 33.012 -4.749 -28.112 1.00 81.31 266 PRO A O 1
ATOM 2114 N N . GLN A 1 267 ? 34.684 -5.838 -27.093 1.00 83.12 267 GLN A N 1
ATOM 2115 C CA . GLN A 1 267 ? 35.005 -4.776 -26.132 1.00 83.12 267 GLN A CA 1
ATOM 2116 C C . GLN A 1 267 ? 35.463 -3.474 -26.803 1.00 83.12 267 GLN A C 1
ATOM 2118 O O . GLN A 1 267 ? 35.237 -2.396 -26.259 1.00 83.12 267 GLN A O 1
ATOM 2123 N N . ASP A 1 268 ? 36.103 -3.552 -27.971 1.00 86.31 268 ASP A N 1
ATOM 2124 C CA . ASP A 1 268 ? 36.568 -2.356 -28.677 1.00 86.31 268 ASP A CA 1
ATOM 2125 C C . ASP A 1 268 ? 35.377 -1.578 -29.254 1.00 86.31 268 ASP A C 1
ATOM 2127 O O . ASP A 1 268 ? 35.357 -0.350 -29.203 1.00 86.31 268 ASP A O 1
ATOM 2131 N N . ILE A 1 269 ? 34.333 -2.287 -29.700 1.00 83.75 269 ILE A N 1
ATOM 2132 C CA . ILE A 1 269 ? 33.066 -1.682 -30.134 1.00 83.75 269 ILE A CA 1
ATOM 2133 C C . ILE A 1 269 ? 32.374 -1.006 -28.949 1.00 83.75 269 ILE A C 1
ATOM 2135 O O . ILE A 1 269 ? 31.967 0.147 -29.057 1.00 83.75 269 ILE A O 1
ATOM 2139 N N . GLU A 1 270 ? 32.290 -1.692 -27.806 1.00 85.81 270 GLU A N 1
ATOM 2140 C CA . GLU A 1 270 ? 31.713 -1.130 -26.579 1.00 85.81 270 GLU A CA 1
ATOM 2141 C C . GLU A 1 270 ? 32.429 0.167 -26.172 1.00 85.81 270 GLU A C 1
ATOM 2143 O O . GLU A 1 270 ? 31.776 1.183 -25.943 1.00 85.81 270 GLU A O 1
ATOM 2148 N N . LYS A 1 271 ? 33.769 0.177 -26.169 1.00 88.81 271 LYS A N 1
ATOM 2149 C CA . LYS A 1 271 ? 34.560 1.379 -25.860 1.00 88.81 271 LYS A CA 1
ATOM 2150 C C . LYS A 1 271 ? 34.289 2.526 -26.828 1.00 88.81 271 LYS A C 1
ATOM 2152 O O . LYS A 1 271 ? 34.157 3.657 -26.376 1.00 88.81 271 LYS A O 1
ATOM 2157 N N . VAL A 1 272 ? 34.209 2.254 -28.131 1.00 89.44 272 VAL A N 1
ATOM 2158 C CA . VAL A 1 272 ? 33.948 3.286 -29.148 1.00 89.44 272 VAL A CA 1
ATOM 2159 C C . VAL A 1 272 ? 32.548 3.872 -28.987 1.00 89.44 272 VAL A C 1
ATOM 2161 O O . VAL A 1 272 ? 32.389 5.089 -29.054 1.00 89.44 272 VAL A O 1
ATOM 2164 N N . ILE A 1 273 ? 31.538 3.035 -28.744 1.00 87.38 273 ILE A N 1
ATOM 2165 C CA . ILE A 1 273 ? 30.167 3.521 -28.566 1.00 87.38 273 ILE A CA 1
ATOM 2166 C C . ILE A 1 273 ? 30.053 4.314 -27.264 1.00 87.38 273 ILE A C 1
ATOM 2168 O O . ILE A 1 273 ? 29.506 5.408 -27.285 1.00 87.38 273 ILE A O 1
ATOM 2172 N N . ILE A 1 274 ? 30.616 3.830 -26.154 1.00 88.31 274 ILE A N 1
ATOM 2173 C CA . ILE A 1 274 ? 30.606 4.572 -24.885 1.00 88.31 274 ILE A CA 1
ATOM 2174 C C . ILE A 1 274 ? 31.369 5.897 -25.027 1.00 88.31 274 ILE A C 1
ATOM 2176 O O . ILE A 1 274 ? 30.904 6.923 -24.546 1.00 88.31 274 ILE A O 1
ATOM 2180 N N . ALA A 1 275 ? 32.513 5.915 -25.715 1.00 93.12 275 ALA A N 1
ATOM 2181 C CA . ALA A 1 275 ? 33.276 7.145 -25.916 1.00 93.12 275 ALA A CA 1
ATOM 2182 C C . ALA A 1 275 ? 32.506 8.191 -26.740 1.00 93.12 275 ALA A C 1
ATOM 2184 O O . ALA A 1 275 ? 32.546 9.372 -26.405 1.00 93.12 275 ALA A O 1
ATOM 2185 N N . ASN A 1 276 ? 31.795 7.761 -27.786 1.00 93.56 276 ASN A N 1
ATOM 2186 C CA . ASN A 1 276 ? 31.108 8.665 -28.711 1.00 93.56 276 ASN A CA 1
ATOM 2187 C C . ASN A 1 276 ? 29.661 8.997 -28.312 1.00 93.56 276 ASN A C 1
ATOM 2189 O O . ASN A 1 276 ? 29.150 10.024 -28.743 1.00 93.56 276 ASN A O 1
ATOM 2193 N N . TYR A 1 277 ? 29.006 8.135 -27.530 1.00 89.81 277 TYR A N 1
ATOM 2194 C CA . TYR A 1 277 ? 27.568 8.195 -27.237 1.00 89.81 277 TYR A CA 1
ATOM 2195 C C . TYR A 1 277 ? 27.252 7.945 -25.753 1.00 89.81 277 TYR A C 1
ATOM 2197 O O . TYR A 1 277 ? 26.198 7.400 -25.427 1.00 89.81 277 TYR A O 1
ATOM 2205 N N . SER A 1 278 ? 28.160 8.291 -24.835 1.00 87.44 278 SER A N 1
ATOM 2206 C CA . SER A 1 278 ? 27.943 8.134 -23.378 1.00 87.44 278 SER A CA 1
ATOM 2207 C C . SER A 1 278 ? 26.783 8.965 -22.826 1.00 87.44 278 SER A C 1
ATOM 2209 O O . SER A 1 278 ? 26.257 8.652 -21.760 1.00 87.44 278 SER A O 1
ATOM 2211 N N . ASP A 1 279 ? 26.383 10.014 -23.538 1.00 86.00 279 ASP A N 1
ATOM 2212 C CA . ASP A 1 279 ? 25.232 10.861 -23.234 1.00 86.00 279 ASP A CA 1
ATOM 2213 C C . ASP A 1 279 ? 23.894 10.152 -23.492 1.00 86.00 279 ASP A C 1
ATOM 2215 O O . ASP A 1 279 ? 22.916 10.395 -22.785 1.00 86.00 279 ASP A O 1
ATOM 2219 N N . ILE A 1 280 ? 23.859 9.246 -24.473 1.00 83.06 280 ILE A N 1
ATOM 2220 C CA . ILE A 1 280 ? 22.649 8.533 -24.903 1.00 83.06 280 ILE A CA 1
ATOM 2221 C C . ILE A 1 280 ? 22.635 7.088 -24.382 1.00 83.06 280 ILE A C 1
ATOM 2223 O O . ILE A 1 280 ? 21.587 6.567 -23.996 1.00 83.06 280 ILE A O 1
ATOM 2227 N N . VAL A 1 281 ? 23.789 6.418 -24.363 1.00 80.12 281 VAL A N 1
ATOM 2228 C CA . VAL A 1 281 ? 23.908 4.981 -24.097 1.00 80.12 281 VAL A CA 1
ATOM 2229 C C . VAL A 1 281 ? 24.516 4.740 -22.717 1.00 80.12 281 VAL A C 1
ATOM 2231 O O . VAL A 1 281 ? 25.721 4.863 -22.509 1.00 80.12 281 VAL A O 1
ATOM 2234 N N . LYS A 1 282 ? 23.664 4.344 -21.762 1.00 79.69 282 LYS A N 1
ATOM 2235 C CA . LYS A 1 282 ? 24.063 4.080 -20.368 1.00 79.69 282 LYS A CA 1
ATOM 2236 C C . LYS A 1 282 ? 24.864 2.785 -20.203 1.00 79.69 282 LYS A C 1
ATOM 2238 O O . LYS A 1 282 ? 25.840 2.751 -19.455 1.00 79.69 282 LYS A O 1
ATOM 2243 N N . SER A 1 283 ? 24.436 1.710 -20.859 1.00 82.56 283 SER A N 1
ATOM 2244 C CA . SER A 1 283 ? 25.156 0.438 -20.893 1.00 82.56 283 SER A CA 1
ATOM 2245 C C . SER A 1 283 ? 24.902 -0.283 -22.210 1.00 82.56 283 SER A C 1
ATOM 2247 O O . SER A 1 283 ? 23.894 -0.054 -22.878 1.00 82.56 283 SER A O 1
ATOM 2249 N N . ILE A 1 284 ? 25.855 -1.125 -22.604 1.00 83.88 284 ILE A N 1
ATOM 2250 C CA . ILE A 1 284 ? 25.774 -1.947 -23.807 1.00 83.88 284 ILE A CA 1
ATOM 2251 C C . ILE A 1 284 ? 26.027 -3.370 -23.378 1.00 83.88 284 ILE A C 1
ATOM 2253 O O . ILE A 1 284 ? 27.031 -3.670 -22.730 1.00 83.88 284 ILE A O 1
ATOM 2257 N N . THR A 1 285 ? 25.134 -4.255 -23.792 1.00 85.44 285 THR A N 1
ATOM 2258 C CA . THR A 1 285 ? 25.374 -5.681 -23.690 1.00 85.44 285 THR A CA 1
ATOM 2259 C C . THR A 1 285 ? 25.260 -6.320 -25.052 1.00 85.44 285 THR A C 1
ATOM 2261 O O . THR A 1 285 ? 24.507 -5.877 -25.914 1.00 85.44 285 THR A O 1
ATOM 2264 N N . TRP A 1 286 ? 26.088 -7.331 -25.269 1.00 84.38 286 TRP A N 1
ATOM 2265 C CA . TRP A 1 286 ? 26.098 -8.096 -26.498 1.00 84.38 286 TRP A CA 1
ATOM 2266 C C . TRP A 1 286 ? 26.026 -9.575 -26.152 1.00 84.38 286 TRP A C 1
ATOM 2268 O O . TRP A 1 286 ? 26.546 -10.028 -25.125 1.00 84.38 286 TRP A O 1
ATOM 2278 N N . ALA A 1 287 ? 25.368 -10.300 -27.042 1.00 85.19 287 ALA A N 1
ATOM 2279 C CA . ALA A 1 287 ? 25.283 -11.742 -27.068 1.00 85.19 287 ALA A CA 1
ATOM 2280 C C . ALA A 1 287 ? 25.728 -12.194 -28.462 1.00 85.19 287 ALA A C 1
ATOM 2282 O O . ALA A 1 287 ? 25.380 -11.571 -29.467 1.00 85.19 287 ALA A O 1
ATOM 2283 N N . SER A 1 288 ? 26.551 -13.234 -28.534 1.00 83.56 288 SER A N 1
ATOM 2284 C CA . SER A 1 288 ? 26.931 -13.837 -29.803 1.00 83.56 288 SER A CA 1
ATOM 2285 C C . SER A 1 288 ? 25.750 -14.593 -30.405 1.00 83.56 288 SER A C 1
ATOM 2287 O O . SER A 1 288 ? 24.751 -14.873 -29.747 1.00 83.56 288 SER A O 1
ATOM 2289 N N . GLN A 1 289 ? 25.898 -15.011 -31.656 1.00 80.75 289 GLN A N 1
ATOM 2290 C CA . GLN A 1 289 ? 25.053 -16.081 -32.173 1.00 80.75 289 GLN A CA 1
ATOM 2291 C C . GLN A 1 289 ? 25.285 -17.375 -31.377 1.00 80.75 289 GLN A C 1
ATOM 2293 O O . GLN A 1 289 ? 26.372 -17.551 -30.800 1.00 80.75 289 GLN A O 1
ATOM 2298 N N . PRO A 1 290 ? 24.283 -18.267 -31.317 1.00 82.44 290 PRO A N 1
ATOM 2299 C CA . PRO A 1 290 ? 24.448 -19.567 -30.691 1.00 82.44 290 PRO A CA 1
ATOM 2300 C C . PRO A 1 290 ? 25.558 -20.351 -31.394 1.00 82.44 290 PRO A C 1
ATOM 2302 O O . PRO A 1 290 ? 25.710 -20.310 -32.614 1.00 82.44 290 PRO A O 1
ATOM 2305 N N . LEU A 1 291 ? 26.335 -21.094 -30.612 1.00 79.56 291 LEU A N 1
ATOM 2306 C CA . LEU A 1 291 ? 27.495 -21.851 -31.084 1.00 79.56 291 LEU A CA 1
ATOM 2307 C C . LEU A 1 291 ? 27.135 -22.868 -32.184 1.00 79.56 291 LEU A C 1
ATOM 2309 O O . LEU A 1 291 ? 27.967 -23.188 -33.025 1.00 79.56 291 LEU A O 1
ATOM 2313 N N . GLU A 1 292 ? 25.886 -23.333 -32.210 1.00 75.31 292 GLU A N 1
ATOM 2314 C CA . GLU A 1 292 ? 25.341 -24.223 -33.242 1.00 75.31 292 GLU A CA 1
ATOM 2315 C C . GLU A 1 292 ? 25.309 -23.582 -34.641 1.00 75.31 292 GLU A C 1
ATOM 2317 O O . GLU A 1 292 ? 25.443 -24.291 -35.630 1.00 75.31 292 GLU A O 1
ATOM 2322 N N . GLU A 1 293 ? 25.184 -22.254 -34.752 1.00 75.88 293 GLU A N 1
ATOM 2323 C CA . GLU A 1 293 ? 25.262 -21.556 -36.048 1.00 75.88 293 GLU A CA 1
ATOM 2324 C C . GLU A 1 293 ? 26.707 -21.449 -36.560 1.00 75.88 293 GLU A C 1
ATOM 2326 O O . GLU A 1 293 ? 26.946 -21.376 -37.770 1.00 75.88 293 GLU A O 1
ATOM 2331 N N . ALA A 1 294 ? 27.676 -21.452 -35.639 1.00 74.12 294 ALA A N 1
ATOM 2332 C CA . ALA A 1 294 ? 29.095 -21.304 -35.942 1.00 74.12 294 ALA A CA 1
ATOM 2333 C C . ALA A 1 294 ? 29.770 -22.621 -36.360 1.00 74.12 294 ALA A C 1
ATOM 2335 O O . ALA A 1 294 ? 30.814 -22.587 -37.015 1.00 74.12 294 ALA A O 1
ATOM 2336 N N . TYR A 1 295 ? 29.195 -23.775 -36.005 1.00 73.00 295 TYR A N 1
ATOM 2337 C CA . TYR A 1 295 ? 29.776 -25.092 -36.270 1.00 73.00 295 TYR A CA 1
ATOM 2338 C C . TYR A 1 295 ? 28.832 -25.987 -37.086 1.00 73.00 295 TYR A C 1
ATOM 2340 O O . TYR A 1 295 ? 27.633 -26.005 -36.841 1.00 73.00 295 TYR A O 1
ATOM 2348 N N . PRO A 1 296 ? 29.358 -26.793 -38.025 1.00 66.50 296 PRO A N 1
ATOM 2349 C CA . PRO A 1 296 ? 28.533 -27.617 -38.913 1.00 66.50 296 PRO A CA 1
ATOM 2350 C C . PRO A 1 296 ? 27.978 -28.890 -38.248 1.00 66.50 296 PRO A C 1
ATOM 2352 O O . PRO A 1 296 ? 27.305 -29.683 -38.899 1.00 66.50 296 PRO A O 1
ATOM 2355 N N . ILE A 1 297 ? 28.287 -29.128 -36.970 1.00 73.50 297 ILE A N 1
ATOM 2356 C CA . ILE A 1 297 ? 27.965 -30.361 -36.243 1.00 73.50 297 ILE A CA 1
ATOM 2357 C C . ILE A 1 297 ? 27.183 -29.975 -34.981 1.00 73.50 297 ILE A C 1
ATOM 2359 O O . ILE A 1 297 ? 27.583 -29.017 -34.318 1.00 73.50 297 ILE A O 1
ATOM 2363 N N . PRO A 1 298 ? 26.113 -30.705 -34.605 1.00 66.81 298 PRO A N 1
ATOM 2364 C CA . PRO A 1 298 ? 25.391 -30.450 -33.362 1.00 66.81 298 PRO A CA 1
ATOM 2365 C C . PRO A 1 298 ? 26.335 -30.567 -32.162 1.00 66.81 298 PRO A C 1
ATOM 2367 O O . PRO A 1 298 ? 26.881 -31.637 -31.877 1.00 66.81 298 PRO A O 1
ATOM 2370 N N . ILE A 1 299 ? 26.520 -29.458 -31.451 1.00 69.62 299 ILE A N 1
ATOM 2371 C CA . ILE A 1 299 ? 27.381 -29.401 -30.274 1.00 69.62 299 ILE A CA 1
ATOM 2372 C C . ILE A 1 299 ? 26.545 -29.799 -29.067 1.00 69.62 299 ILE A C 1
ATOM 2374 O O . ILE A 1 299 ? 25.676 -29.058 -28.618 1.00 69.62 299 ILE A O 1
ATOM 2378 N N . ARG A 1 300 ? 26.825 -30.978 -28.514 1.00 75.81 300 ARG A N 1
ATOM 2379 C CA . ARG A 1 300 ? 26.279 -31.364 -27.212 1.00 75.81 300 ARG A CA 1
ATOM 2380 C C . ARG A 1 300 ? 27.117 -30.734 -26.121 1.00 75.81 300 ARG A C 1
ATOM 2382 O O . ARG A 1 300 ? 28.343 -30.830 -26.141 1.00 75.81 300 ARG A O 1
ATOM 2389 N N . THR A 1 301 ? 26.453 -30.119 -25.159 1.00 73.31 301 THR A N 1
ATOM 2390 C CA . THR A 1 301 ? 27.125 -29.399 -24.088 1.00 73.31 301 THR A CA 1
ATOM 2391 C C . THR A 1 301 ? 26.991 -30.202 -22.813 1.00 73.31 301 THR A C 1
ATOM 2393 O O . THR A 1 301 ? 25.917 -30.687 -22.450 1.00 73.31 301 THR A O 1
ATOM 2396 N N . GLN A 1 302 ? 28.126 -30.422 -22.159 1.00 78.12 302 GLN A N 1
ATOM 2397 C CA . GLN A 1 302 ? 28.181 -31.151 -20.906 1.00 78.12 302 GLN A CA 1
ATOM 2398 C C . GLN A 1 302 ? 28.510 -30.167 -19.797 1.00 78.12 302 GLN A C 1
ATOM 2400 O O . GLN A 1 302 ? 29.592 -29.583 -19.774 1.00 78.12 302 GLN A O 1
ATOM 2405 N N . ILE A 1 303 ? 27.585 -30.018 -18.856 1.00 74.06 303 ILE A N 1
ATOM 2406 C CA . ILE A 1 303 ? 27.838 -29.294 -17.616 1.00 74.06 303 ILE A CA 1
ATOM 2407 C C . ILE A 1 303 ? 28.135 -30.352 -16.561 1.00 74.06 303 ILE A C 1
ATOM 2409 O O . ILE A 1 303 ? 27.267 -31.139 -16.175 1.00 74.06 303 ILE A O 1
ATOM 2413 N N . SER A 1 304 ? 29.388 -30.404 -16.117 1.00 69.44 304 SER A N 1
ATOM 2414 C CA . SER A 1 304 ? 29.813 -31.276 -15.026 1.00 69.44 304 SER A CA 1
ATOM 2415 C C . SER A 1 304 ? 30.201 -30.463 -13.803 1.00 69.44 304 SER A C 1
ATOM 2417 O O . SER A 1 304 ? 31.000 -29.535 -13.898 1.00 69.44 304 SER A O 1
ATOM 2419 N N . ASN A 1 305 ? 29.673 -30.858 -12.651 1.00 68.75 305 ASN A N 1
ATOM 2420 C CA . ASN A 1 305 ? 30.176 -30.463 -11.341 1.00 68.75 305 ASN A CA 1
ATOM 2421 C C . ASN A 1 305 ? 30.798 -31.702 -10.673 1.00 68.75 305 ASN A C 1
ATOM 2423 O O . ASN A 1 305 ? 30.518 -32.828 -11.092 1.00 68.75 305 ASN A O 1
ATOM 2427 N N . TYR A 1 306 ? 31.636 -31.527 -9.650 1.00 65.81 306 TYR A N 1
ATOM 2428 C CA . TYR A 1 306 ? 32.271 -32.633 -8.931 1.00 65.81 306 TYR A CA 1
ATOM 2429 C C . TYR A 1 306 ? 31.230 -33.694 -8.530 1.00 65.81 306 TYR A C 1
ATOM 2431 O O . TYR A 1 306 ? 30.362 -33.460 -7.690 1.00 65.81 306 TYR A O 1
ATOM 2439 N N . GLY A 1 307 ? 31.300 -34.859 -9.184 1.00 69.31 307 GLY A N 1
ATOM 2440 C CA . GLY A 1 307 ? 30.429 -36.012 -8.938 1.00 69.31 307 GLY A CA 1
ATOM 2441 C C . GLY A 1 307 ? 29.113 -36.079 -9.727 1.00 69.31 307 GLY A C 1
ATOM 2442 O O . GLY A 1 307 ? 28.369 -37.037 -9.526 1.00 69.31 307 GLY A O 1
ATOM 2443 N N . ARG A 1 308 ? 28.791 -35.123 -10.615 1.00 63.03 308 ARG A N 1
ATOM 2444 C CA . ARG A 1 308 ? 27.604 -35.188 -11.499 1.00 63.03 308 ARG A CA 1
ATOM 2445 C C . ARG A 1 308 ? 27.881 -34.562 -12.863 1.00 63.03 308 ARG A C 1
ATOM 2447 O O . ARG A 1 308 ? 28.308 -33.413 -12.934 1.00 63.03 308 ARG A O 1
ATOM 2454 N N . SER A 1 309 ? 27.573 -35.280 -13.940 1.00 70.81 309 SER A N 1
ATOM 2455 C CA . SER A 1 309 ? 27.533 -34.732 -15.297 1.00 70.81 309 SER A CA 1
ATOM 2456 C C . SER A 1 309 ? 26.108 -34.754 -15.830 1.00 70.81 309 SER A C 1
ATOM 2458 O O . SER A 1 309 ? 25.386 -35.738 -15.682 1.00 70.81 309 SER A O 1
ATOM 2460 N N . HIS A 1 310 ? 25.714 -33.656 -16.461 1.00 68.50 310 HIS A N 1
ATOM 2461 C CA . HIS A 1 310 ? 24.505 -33.601 -17.260 1.00 68.50 310 HIS A CA 1
ATOM 2462 C C . HIS A 1 310 ? 24.881 -33.202 -18.684 1.00 68.50 310 HIS A C 1
ATOM 2464 O O . HIS A 1 310 ? 25.669 -32.277 -18.884 1.00 68.50 310 HIS A O 1
ATOM 2470 N N . ILE A 1 311 ? 24.344 -33.931 -19.660 1.00 72.75 311 ILE A N 1
ATOM 2471 C CA . ILE A 1 311 ? 24.528 -33.658 -21.084 1.00 72.75 311 ILE A CA 1
ATOM 2472 C C . ILE A 1 311 ? 23.178 -33.208 -21.614 1.00 72.75 311 ILE A C 1
ATOM 2474 O O . ILE A 1 311 ? 22.202 -33.949 -21.519 1.00 72.75 311 ILE A O 1
ATOM 2478 N N . TYR A 1 312 ? 23.138 -32.010 -22.177 1.00 71.38 312 TYR A N 1
ATOM 2479 C CA . TYR A 1 312 ? 21.935 -31.450 -22.772 1.00 71.38 312 TYR A CA 1
ATOM 2480 C C . TYR A 1 312 ? 22.276 -30.822 -24.127 1.00 71.38 312 TYR A C 1
ATOM 2482 O O . TYR A 1 312 ? 23.429 -30.496 -24.421 1.00 71.38 312 TYR A O 1
ATOM 2490 N N . ASN A 1 313 ? 21.252 -30.631 -24.955 1.00 69.00 313 ASN A N 1
ATOM 2491 C CA . ASN A 1 313 ? 21.347 -29.782 -26.138 1.00 69.00 313 ASN A CA 1
ATOM 2492 C C . ASN A 1 313 ? 21.084 -28.335 -25.692 1.00 69.00 313 ASN A C 1
ATOM 2494 O O . ASN A 1 313 ? 19.977 -27.830 -25.861 1.00 69.00 313 ASN A O 1
ATOM 2498 N N . HIS A 1 314 ? 22.054 -27.707 -25.019 1.00 73.56 314 HIS A N 1
ATOM 2499 C CA . HIS A 1 314 ? 21.963 -26.277 -24.711 1.00 73.56 314 HIS A CA 1
ATOM 2500 C C . HIS A 1 314 ? 22.636 -25.451 -25.797 1.00 73.56 314 HIS A C 1
ATOM 2502 O O . HIS A 1 314 ? 23.784 -25.718 -26.159 1.00 73.56 314 HIS A O 1
ATOM 2508 N N . GLN A 1 315 ? 21.959 -24.384 -26.212 1.00 75.94 315 GLN A N 1
ATOM 2509 C CA . GLN A 1 315 ? 22.561 -23.333 -27.017 1.00 75.94 315 GLN A CA 1
ATOM 2510 C C . GLN A 1 315 ? 23.587 -22.579 -26.165 1.00 75.94 315 GLN A C 1
ATOM 2512 O O . GLN A 1 315 ? 23.241 -21.963 -25.157 1.00 75.94 315 GLN A O 1
ATOM 2517 N N . ILE A 1 316 ? 24.863 -22.641 -26.552 1.00 80.44 316 ILE A N 1
ATOM 2518 C CA . ILE A 1 316 ? 25.905 -21.811 -25.935 1.00 80.44 316 ILE A CA 1
ATOM 2519 C C . ILE A 1 316 ? 25.930 -20.488 -26.667 1.00 80.44 316 ILE A C 1
ATOM 2521 O O . ILE A 1 316 ? 26.154 -20.449 -27.874 1.00 80.44 316 ILE A O 1
ATOM 2525 N N . ILE A 1 317 ? 25.761 -19.413 -25.916 1.00 85.00 317 ILE A N 1
ATOM 2526 C CA . ILE A 1 317 ? 25.910 -18.053 -26.406 1.00 85.00 317 ILE A CA 1
ATOM 2527 C C . ILE A 1 317 ? 27.002 -17.390 -25.566 1.00 85.00 317 ILE A C 1
ATOM 2529 O O . ILE A 1 317 ? 27.015 -17.519 -24.342 1.00 85.00 317 ILE A O 1
ATOM 2533 N N . ALA A 1 318 ? 27.944 -16.710 -26.215 1.00 83.06 318 ALA A N 1
ATOM 2534 C CA . ALA A 1 318 ? 28.914 -15.873 -25.528 1.00 83.06 318 ALA A CA 1
ATOM 2535 C C . ALA A 1 318 ? 28.273 -14.516 -25.246 1.00 83.06 318 ALA A C 1
ATOM 2537 O O . ALA A 1 318 ? 27.725 -13.889 -26.147 1.00 83.06 318 ALA A O 1
ATOM 2538 N N . THR A 1 319 ? 28.352 -14.045 -24.011 1.00 85.44 319 THR A N 1
ATOM 2539 C CA . THR A 1 319 ? 27.763 -12.766 -23.614 1.00 85.44 319 THR A CA 1
ATOM 2540 C C . THR A 1 319 ? 28.797 -11.906 -22.903 1.00 85.44 319 THR A C 1
ATOM 2542 O O . THR A 1 319 ? 29.771 -12.423 -22.352 1.00 85.44 319 THR A O 1
ATOM 2545 N N . THR A 1 320 ? 28.586 -10.590 -22.859 1.00 86.75 320 THR A N 1
ATOM 2546 C CA . THR A 1 320 ? 29.389 -9.730 -21.973 1.00 86.75 320 THR A CA 1
ATOM 2547 C C . THR A 1 320 ? 29.158 -10.084 -20.496 1.00 86.75 320 THR A C 1
ATOM 2549 O O . THR A 1 320 ? 28.120 -10.643 -20.136 1.00 86.75 320 THR A O 1
ATOM 2552 N N . SER A 1 321 ? 30.102 -9.751 -19.611 1.00 80.69 321 SER A N 1
ATOM 2553 C CA . SER A 1 321 ? 29.987 -10.031 -18.169 1.00 80.69 321 SER A CA 1
ATOM 2554 C C . SER A 1 321 ? 28.790 -9.325 -17.528 1.00 80.69 321 SER A C 1
ATOM 2556 O O . SER A 1 321 ? 28.149 -9.883 -16.643 1.00 80.69 321 SER A O 1
ATOM 2558 N N . LYS A 1 322 ? 28.443 -8.137 -18.036 1.00 79.00 322 LYS A N 1
ATOM 2559 C CA . LYS A 1 322 ? 27.270 -7.359 -17.617 1.00 79.00 322 LYS A CA 1
ATOM 2560 C C . LYS A 1 322 ? 25.961 -7.830 -18.243 1.00 79.00 322 LYS A C 1
ATOM 2562 O O . LYS A 1 322 ? 24.911 -7.323 -17.878 1.00 79.00 322 LYS A O 1
ATOM 2567 N N . PHE A 1 323 ? 25.994 -8.796 -19.167 1.00 79.69 323 PHE A N 1
ATOM 2568 C CA . PHE A 1 323 ? 24.793 -9.261 -19.863 1.00 79.69 323 PHE A CA 1
ATOM 2569 C C . PHE A 1 323 ? 23.774 -9.785 -18.869 1.00 79.69 323 PHE A C 1
ATOM 2571 O O . PHE A 1 323 ? 22.602 -9.468 -18.971 1.00 79.69 323 PHE A O 1
ATOM 2578 N N . MET A 1 324 ? 24.222 -10.529 -17.860 1.00 70.38 324 MET A N 1
ATOM 2579 C CA . MET A 1 324 ? 23.310 -10.979 -16.823 1.00 70.38 324 MET A CA 1
ATOM 2580 C C . MET A 1 324 ? 22.848 -9.809 -15.957 1.00 70.38 324 MET A C 1
ATOM 2582 O O . MET A 1 324 ? 21.666 -9.717 -15.700 1.00 70.38 324 MET A O 1
ATOM 2586 N N . ASP A 1 325 ? 23.683 -8.865 -15.550 1.00 73.00 325 ASP A N 1
ATOM 2587 C CA . ASP A 1 325 ? 23.197 -7.774 -14.689 1.00 73.00 325 ASP A CA 1
ATOM 2588 C C . ASP A 1 325 ? 22.177 -6.862 -15.406 1.00 73.00 325 ASP A C 1
ATOM 2590 O O . ASP A 1 325 ? 21.147 -6.498 -14.826 1.00 73.00 325 ASP A O 1
ATOM 2594 N N . ASP A 1 326 ? 22.395 -6.607 -16.697 1.00 70.44 326 ASP A N 1
ATOM 2595 C CA . ASP A 1 326 ? 21.545 -5.738 -17.512 1.00 70.44 326 ASP A CA 1
ATOM 2596 C C . ASP A 1 326 ? 20.356 -6.487 -18.146 1.00 70.44 326 ASP A C 1
ATOM 2598 O O . ASP A 1 326 ? 19.295 -5.896 -18.305 1.00 70.44 326 ASP A O 1
ATOM 2602 N N . ALA A 1 327 ? 20.463 -7.781 -18.475 1.00 63.78 327 ALA A N 1
ATOM 2603 C CA . ALA A 1 327 ? 19.363 -8.565 -19.064 1.00 63.78 327 ALA A CA 1
ATOM 2604 C C . ALA A 1 327 ? 18.559 -9.381 -18.029 1.00 63.78 327 ALA A C 1
ATOM 2606 O O . ALA A 1 327 ? 17.350 -9.570 -18.189 1.00 63.78 327 ALA A O 1
ATOM 2607 N N . ARG A 1 328 ? 19.185 -9.859 -16.940 1.00 57.28 328 ARG A N 1
ATOM 2608 C CA . ARG A 1 328 ? 18.546 -10.703 -15.898 1.00 57.28 328 ARG A CA 1
ATOM 2609 C C . ARG A 1 328 ? 17.629 -9.905 -14.984 1.00 57.28 328 ARG A C 1
ATOM 2611 O O . ARG A 1 328 ? 16.684 -10.481 -14.457 1.00 57.28 328 ARG A O 1
ATOM 2618 N N . SER A 1 329 ? 17.885 -8.609 -14.802 1.00 53.97 329 SER A N 1
ATOM 2619 C CA . SER A 1 329 ? 16.956 -7.713 -14.104 1.00 53.97 329 SER A CA 1
ATOM 2620 C C . SER A 1 329 ? 15.633 -7.547 -14.863 1.00 53.97 329 SER A C 1
ATOM 2622 O O . SER A 1 329 ? 14.616 -7.286 -14.229 1.00 53.97 329 SER A O 1
ATOM 2624 N N . HIS A 1 330 ? 15.619 -7.783 -16.181 1.00 49.94 330 HIS A N 1
ATOM 2625 C CA . HIS A 1 330 ? 14.486 -7.440 -17.041 1.00 49.94 330 HIS A CA 1
ATOM 2626 C C . HIS A 1 330 ? 13.688 -8.647 -17.568 1.00 49.94 330 HIS A C 1
ATOM 2628 O O . HIS A 1 330 ? 12.468 -8.556 -17.629 1.00 49.94 330 HIS A O 1
ATOM 2634 N N . ASN A 1 331 ? 14.315 -9.787 -17.903 1.00 42.06 331 ASN A N 1
ATOM 2635 C CA . ASN A 1 331 ? 13.631 -10.837 -18.690 1.00 42.06 331 ASN A CA 1
ATOM 2636 C C . ASN A 1 331 ? 13.707 -12.274 -18.145 1.00 42.06 331 ASN A C 1
ATOM 2638 O O . ASN A 1 331 ? 13.123 -13.179 -18.738 1.00 42.06 331 ASN A O 1
ATOM 2642 N N . LEU A 1 332 ? 14.400 -12.523 -17.028 1.00 42.00 332 LEU A N 1
ATOM 2643 C CA . LEU A 1 332 ? 14.670 -13.891 -16.561 1.00 42.00 332 LEU A CA 1
ATOM 2644 C C . LEU A 1 332 ? 14.163 -14.110 -15.127 1.00 42.00 332 LEU A C 1
ATOM 2646 O O . LEU A 1 332 ? 14.896 -13.956 -14.149 1.00 42.00 332 LEU A O 1
ATOM 2650 N N . GLN A 1 333 ? 12.894 -14.518 -14.989 1.00 40.75 333 GLN A N 1
ATOM 2651 C CA . GLN A 1 333 ? 12.389 -15.085 -13.734 1.00 40.75 333 GLN A CA 1
ATOM 2652 C C . GLN A 1 333 ? 13.001 -16.475 -13.528 1.00 40.75 333 GLN A C 1
ATOM 2654 O O . GLN A 1 333 ? 12.440 -17.491 -13.934 1.00 40.75 333 GLN A O 1
ATOM 2659 N N . ILE A 1 334 ? 14.149 -16.541 -12.851 1.00 41.31 334 ILE A N 1
ATOM 2660 C CA . ILE A 1 334 ? 14.675 -17.815 -12.347 1.00 41.31 334 ILE A CA 1
ATOM 2661 C C . ILE A 1 334 ? 13.820 -18.214 -11.145 1.00 41.31 334 ILE A C 1
ATOM 2663 O O . ILE A 1 334 ? 14.154 -17.950 -9.989 1.00 41.31 334 ILE A O 1
ATOM 2667 N N . GLY A 1 335 ? 12.679 -18.841 -11.419 1.00 40.44 335 GLY A N 1
ATOM 2668 C CA . GLY A 1 335 ? 11.919 -19.534 -10.397 1.00 40.44 335 GLY A CA 1
ATOM 2669 C C . GLY A 1 335 ? 12.766 -20.685 -9.867 1.00 40.44 335 GLY A C 1
ATOM 2670 O O . GLY A 1 335 ? 12.948 -21.690 -10.552 1.00 40.44 335 GLY A O 1
ATOM 2671 N N . GLN A 1 336 ? 13.278 -20.574 -8.640 1.00 38.66 336 GLN A N 1
ATOM 2672 C CA . GLN A 1 336 ? 13.723 -21.753 -7.905 1.00 38.66 336 GLN A CA 1
ATOM 2673 C C . GLN A 1 336 ? 12.481 -22.590 -7.592 1.00 38.66 336 GLN A C 1
ATOM 2675 O O . GLN A 1 336 ? 11.878 -22.468 -6.526 1.00 38.66 336 GLN A O 1
ATOM 2680 N N . MET A 1 337 ? 12.069 -23.446 -8.527 1.00 37.16 337 MET A N 1
ATOM 2681 C CA . MET A 1 337 ? 11.154 -24.521 -8.185 1.00 37.16 337 MET A CA 1
ATOM 2682 C C . MET A 1 337 ? 11.938 -25.481 -7.295 1.00 37.16 337 MET A C 1
ATOM 2684 O O . MET A 1 337 ? 12.710 -26.315 -7.764 1.00 37.16 337 MET A O 1
ATOM 2688 N N . SER A 1 338 ? 11.766 -25.332 -5.980 1.00 40.12 338 SER A N 1
ATOM 2689 C CA . SER A 1 338 ? 12.048 -26.408 -5.039 1.00 40.12 338 SER A CA 1
ATOM 2690 C C . SER A 1 338 ? 11.082 -27.533 -5.381 1.00 40.12 338 SER A C 1
ATOM 2692 O O . SER A 1 338 ? 9.962 -27.611 -4.874 1.00 40.12 338 SER A O 1
ATOM 2694 N N . GLU A 1 339 ? 11.488 -28.385 -6.314 1.00 43.03 339 GLU A N 1
ATOM 2695 C CA . GLU A 1 339 ? 10.819 -29.647 -6.529 1.00 43.03 339 GLU A CA 1
ATOM 2696 C C . GLU A 1 339 ? 11.001 -30.432 -5.225 1.00 43.03 339 GLU A C 1
ATOM 2698 O O . GLU A 1 339 ? 12.081 -30.951 -4.928 1.00 43.03 339 GLU A O 1
ATOM 2703 N N . LYS A 1 340 ? 9.966 -30.451 -4.374 1.00 44.94 340 LYS A N 1
ATOM 2704 C CA . LYS A 1 340 ? 9.910 -31.339 -3.211 1.00 44.94 340 LYS A CA 1
ATOM 2705 C C . LYS A 1 340 ? 9.914 -32.768 -3.742 1.00 44.94 340 LYS A C 1
ATOM 2707 O O . LYS A 1 340 ? 8.860 -33.379 -3.918 1.00 44.94 340 LYS A O 1
ATOM 2712 N N . ARG A 1 341 ? 11.104 -33.319 -3.991 1.00 47.47 341 ARG A N 1
ATOM 2713 C CA . ARG A 1 341 ? 11.279 -34.749 -4.225 1.00 47.47 341 ARG A CA 1
ATOM 2714 C C . ARG A 1 341 ? 10.760 -35.466 -2.988 1.00 47.47 341 ARG A C 1
ATOM 2716 O O . ARG A 1 341 ? 11.364 -35.404 -1.918 1.00 47.47 341 ARG A O 1
ATOM 2723 N N . LYS A 1 342 ? 9.613 -36.134 -3.122 1.00 47.25 342 LYS A N 1
ATOM 2724 C CA . LYS A 1 342 ? 9.181 -37.122 -2.134 1.00 47.25 342 LYS A CA 1
ATOM 2725 C C . LYS A 1 342 ? 10.250 -38.215 -2.111 1.00 47.25 342 LYS A C 1
ATOM 2727 O O . LYS A 1 342 ? 10.468 -38.873 -3.128 1.00 47.25 342 LYS A O 1
ATOM 2732 N N . LEU A 1 343 ? 10.926 -38.369 -0.972 1.00 42.31 343 LEU A N 1
ATOM 2733 C CA . LEU A 1 343 ? 11.840 -39.482 -0.718 1.00 42.31 343 LEU A CA 1
ATOM 2734 C C . LEU A 1 343 ? 11.141 -40.798 -1.099 1.00 42.31 343 LEU A C 1
ATOM 2736 O O . LEU A 1 343 ? 10.063 -41.090 -0.585 1.00 42.31 343 LEU A O 1
ATOM 2740 N N . GLY A 1 344 ? 11.737 -41.563 -2.017 1.00 52.81 344 GLY A N 1
ATOM 2741 C CA . GLY A 1 344 ? 11.310 -42.932 -2.329 1.00 52.81 344 GLY A CA 1
ATOM 2742 C C . GLY A 1 344 ? 10.593 -43.168 -3.664 1.00 52.81 344 GLY A C 1
ATOM 2743 O O . GLY A 1 344 ? 10.209 -44.304 -3.919 1.00 52.81 344 GLY A O 1
ATOM 2744 N N . LYS A 1 345 ? 10.423 -42.168 -4.543 1.00 47.53 345 LYS A N 1
ATOM 2745 C CA . LYS A 1 345 ? 9.938 -42.413 -5.919 1.00 47.53 345 LYS A CA 1
ATOM 2746 C C . LYS A 1 345 ? 11.049 -42.232 -6.953 1.00 47.53 345 LYS A C 1
ATOM 2748 O O . LYS A 1 345 ? 11.447 -41.109 -7.248 1.00 47.53 345 LYS A O 1
ATOM 2753 N N . SER A 1 346 ? 11.504 -43.340 -7.538 1.00 52.62 346 SER A N 1
ATOM 2754 C CA . SER A 1 346 ? 12.281 -43.359 -8.781 1.00 52.62 346 SER A CA 1
ATOM 2755 C C . SER A 1 346 ? 11.328 -43.119 -9.957 1.00 52.62 346 SER A C 1
ATOM 2757 O O . SER A 1 346 ? 10.848 -44.054 -10.594 1.00 52.62 346 SER A O 1
ATOM 2759 N N . GLY A 1 347 ? 10.961 -41.856 -10.166 1.00 43.28 347 GLY A N 1
ATOM 2760 C CA . GLY A 1 347 ? 10.166 -41.426 -11.311 1.00 43.28 347 GLY A CA 1
ATOM 2761 C C . GLY A 1 347 ? 11.077 -41.035 -12.463 1.00 43.28 347 GLY A C 1
ATOM 2762 O O . GLY A 1 347 ? 11.735 -40.001 -12.396 1.00 43.28 347 GLY A O 1
ATOM 2763 N N . ASN A 1 348 ? 11.097 -41.871 -13.498 1.00 49.62 348 ASN A N 1
ATOM 2764 C CA . ASN A 1 348 ? 11.601 -41.541 -14.822 1.00 49.62 348 ASN A CA 1
ATOM 2765 C C . ASN A 1 348 ? 10.560 -40.623 -15.490 1.00 49.62 348 ASN A C 1
ATOM 2767 O O . ASN A 1 348 ? 9.595 -41.094 -16.086 1.00 49.62 348 ASN A O 1
ATOM 2771 N N . SER A 1 349 ? 10.682 -39.316 -15.287 1.00 40.69 349 SER A N 1
ATOM 2772 C CA . SER A 1 349 ? 9.931 -38.308 -16.038 1.00 40.69 349 SER A CA 1
ATOM 2773 C C . SER A 1 349 ? 10.822 -37.084 -16.170 1.00 40.69 349 SER A C 1
ATOM 2775 O O . SER A 1 349 ? 10.741 -36.135 -15.389 1.00 40.69 349 SER A O 1
ATOM 2777 N N . ASP A 1 350 ? 11.736 -37.201 -17.127 1.00 43.62 350 ASP A N 1
ATOM 2778 C CA . ASP A 1 350 ? 12.621 -36.158 -17.618 1.00 43.62 350 ASP A CA 1
ATOM 2779 C C . ASP A 1 350 ? 11.813 -34.952 -18.082 1.00 43.62 350 ASP A C 1
ATOM 2781 O O . ASP A 1 350 ? 11.406 -34.909 -19.231 1.00 43.62 350 ASP A O 1
ATOM 2785 N N . TYR A 1 351 ? 11.613 -33.974 -17.201 1.00 49.41 351 TYR A N 1
ATOM 2786 C CA . TYR A 1 351 ? 11.670 -32.561 -17.572 1.00 49.41 351 TYR A CA 1
ATOM 2787 C C . TYR A 1 351 ? 12.036 -31.725 -16.345 1.00 49.41 351 TYR A C 1
ATOM 2789 O O . TYR A 1 351 ? 11.146 -31.323 -15.593 1.00 49.41 351 TYR A O 1
ATOM 2797 N N . PRO A 1 352 ? 13.316 -31.384 -16.144 1.00 51.03 352 PRO A N 1
ATOM 2798 C CA . PRO A 1 352 ? 13.655 -30.265 -15.296 1.00 51.03 352 PRO A CA 1
ATOM 2799 C C . PRO A 1 352 ? 14.235 -29.131 -16.140 1.00 51.03 352 PRO A C 1
ATOM 2801 O O . PRO A 1 352 ? 15.161 -29.321 -16.921 1.00 51.03 352 PRO A O 1
ATOM 2804 N N . ILE A 1 353 ? 13.716 -27.934 -15.865 1.00 39.75 353 ILE A N 1
ATOM 2805 C CA . ILE A 1 353 ? 14.228 -26.631 -16.298 1.00 39.75 353 ILE A CA 1
ATOM 2806 C C . ILE A 1 353 ? 13.803 -26.263 -17.730 1.00 39.75 353 ILE A C 1
ATOM 2808 O O . ILE A 1 353 ? 14.515 -26.486 -18.704 1.00 39.75 353 ILE A O 1
ATOM 2812 N N . LYS A 1 354 ? 12.637 -25.610 -17.844 1.00 37.72 354 LYS A N 1
ATOM 2813 C CA . LYS A 1 354 ? 12.450 -24.598 -18.891 1.00 37.72 354 LYS A CA 1
ATOM 2814 C C . LYS A 1 354 ? 13.338 -23.418 -18.492 1.00 37.72 354 LYS A C 1
ATOM 2816 O O . LYS A 1 354 ? 13.012 -22.722 -17.531 1.00 37.72 354 LYS A O 1
ATOM 2821 N N . GLN A 1 355 ? 14.505 -23.342 -19.121 1.00 38.00 355 GLN A N 1
ATOM 2822 C CA . GLN A 1 355 ? 15.400 -22.188 -19.077 1.00 38.00 355 GLN A CA 1
ATOM 2823 C C . GLN A 1 355 ? 14.827 -21.063 -19.928 1.00 38.00 355 GLN A C 1
ATOM 2825 O O . GLN A 1 355 ? 14.213 -21.396 -20.970 1.00 38.00 355 GLN A O 1
#

Sequence (355 aa):
MISWASPILFALQFEIPDILLGIVAAQIANMIVMNMIEDMSIIPLDKVIPFQSFIISILISLAITIIASIFPIRHALSQNLHDSIDVQHVKTKLIVLSIERADKLNKPWSLLLSGVVLFSIGAGIYVLLPLSLVSSSITLLAVILFSLLTMIIVGLVILTINFEFLFERLISKVFLFWEQNTVRSISIKNLSAHRLRNRKATLQFSISLSFIVFVNIALKIIIQFVIDFNYHRNGGEIHGFISNQRQASLTESTLYKQNSVYVKNPQDIEKVIIANYSDIVKSITWASQPLEEAYPIPIRTQISNYGRSHIYNHQIIATTSKFMDDARSHNLQIGQMSEKRKLGKSGNSDYPIKQ

pLDDT: mean 78.32, std 15.54, range [37.16, 96.0]

Radius of gyration: 34.34 Å; chains: 1; bounding box: 76×72×97 Å

Secondary structure (DSSP, 8-state):
---THHHHHHHHHHHHHHHHHHHHHHHHHHHHHHHHHHHH-SS----SPPHHHHHHHHHHHHHHHHHHHHHHHHHHHHS-HHHHH-TTS-S----------TT-----HHHHHHHHHHHHHHHHHHHHHHHHHHTT-HHHHHHHHHHHHHHHHHHHHHHHHHHHHHHHHHHHHHHSSSS-HHHHHHHHHHHHHTHHHHHHHHHHHHHHHHHHHHHHHHHHHHHHHHHHHHHHHHPPP-------S------S-----TTPPP-S-HHHHHHHHHHHHTTT-S----BPPPHHHHSSS---EEEEETTEEEEE-PPP--B-TTHHHHHHHHH-----------TT-----------

Foldseek 3Di:
DPPPPVVLVVLVVVVVVVLVVVVVVVLVVLQVVQVVVVVVDVDRDDSGDDPVVSVVSVVVSSVVSSVVVVVVVVVVVPDDPVNVPCPPPDPCPVDPPPPPDPVCPPPPVVVVVVVVVVCCLVVCCVPQCVVCVVVVPVVSNLVSVLVVVLVVQLVVLVVVLVCVLVVLVVCLCVVCVVPDPVVSVVSSVVCVVCVVVVSVVSSVVSSVVSVVVVVVVVVVVVVVVVVLVCCVVLPDDDDDFDDDPPDPPDPDPQLADAPGDDDPCVVVVQVVCCVVPVVPDVHDKDKAFFVSRHDRDQDWDWDDDVPDIDIDSDGDIDMPPCCCVSVVSHPDDPPPPPPPPDPPDPDPDDDDDPD